Protein AF-W2PC34-F1 (afdb_monomer)

Structure (mmCIF, N/CA/C/O backbone):
data_AF-W2PC34-F1
#
_entry.id   AF-W2PC34-F1
#
loop_
_atom_site.group_PDB
_atom_site.id
_atom_site.type_symbol
_atom_site.label_atom_id
_atom_site.label_alt_id
_atom_site.label_comp_id
_atom_site.label_asym_id
_atom_site.label_entity_id
_atom_site.label_seq_id
_atom_site.pdbx_PDB_ins_code
_atom_site.Cartn_x
_atom_site.Cartn_y
_atom_site.Cartn_z
_atom_site.occupancy
_atom_site.B_iso_or_equiv
_atom_site.auth_seq_id
_atom_site.auth_comp_id
_atom_site.auth_asym_id
_atom_site.auth_atom_id
_atom_site.pdbx_PDB_model_num
ATOM 1 N N . MET A 1 1 ? 5.339 -20.102 13.058 1.00 28.36 1 MET A N 1
ATOM 2 C CA . MET A 1 1 ? 6.808 -19.978 13.165 1.00 28.36 1 MET A CA 1
ATOM 3 C C . MET A 1 1 ? 7.230 -18.894 12.179 1.00 28.36 1 MET A C 1
ATOM 5 O O . MET A 1 1 ? 7.147 -19.127 10.984 1.00 28.36 1 MET A O 1
ATOM 9 N N . LYS A 1 2 ? 7.513 -17.673 12.649 1.00 27.16 2 LYS A N 1
ATOM 10 C CA . LYS A 1 2 ? 7.980 -16.554 11.814 1.00 27.16 2 LYS A CA 1
ATOM 11 C C . LYS A 1 2 ? 9.408 -16.254 12.245 1.00 27.16 2 LYS A C 1
ATOM 13 O O . LYS A 1 2 ? 9.616 -15.838 13.379 1.00 27.16 2 LYS A O 1
ATOM 18 N N . PHE A 1 3 ? 10.362 -16.515 11.365 1.00 29.58 3 PHE A N 1
ATOM 19 C CA . PHE A 1 3 ? 11.718 -16.012 11.523 1.00 29.58 3 PHE A CA 1
ATOM 20 C C . PHE A 1 3 ? 11.742 -14.579 10.977 1.00 29.58 3 PHE A C 1
ATOM 22 O O . PHE A 1 3 ? 11.231 -14.364 9.875 1.00 29.58 3 PHE A O 1
ATOM 29 N N . PRO A 1 4 ? 12.300 -13.586 11.689 1.00 35.62 4 PRO A N 1
ATOM 30 C CA . PRO A 1 4 ? 12.820 -12.422 10.990 1.00 35.62 4 PRO A CA 1
ATOM 31 C C . PRO A 1 4 ? 13.978 -12.919 10.109 1.00 35.62 4 PRO A C 1
ATOM 33 O O . PRO A 1 4 ? 14.693 -13.835 10.529 1.00 35.62 4 PRO A O 1
ATOM 36 N N . PRO A 1 5 ? 14.207 -12.366 8.909 1.00 35.50 5 PRO A N 1
ATOM 37 C CA . PRO A 1 5 ? 15.465 -12.603 8.231 1.00 35.50 5 PRO A CA 1
ATOM 38 C C . PRO A 1 5 ? 16.545 -11.877 9.037 1.00 35.50 5 PRO A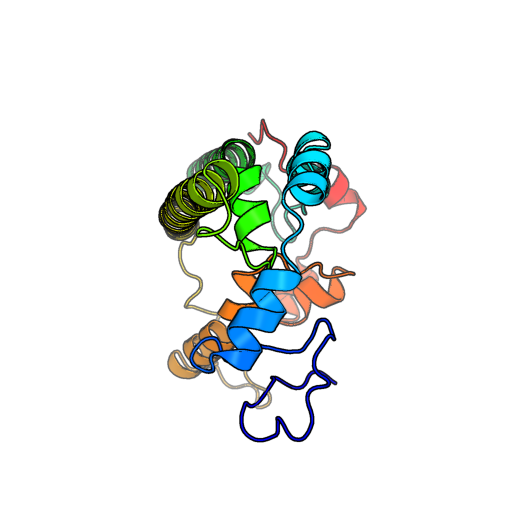 C 1
ATOM 40 O O . PRO A 1 5 ? 16.861 -10.714 8.802 1.00 35.50 5 PRO A O 1
ATOM 43 N N . GLU A 1 6 ? 17.090 -12.560 10.044 1.00 34.88 6 GLU A N 1
ATOM 44 C CA . GLU A 1 6 ? 18.412 -12.245 10.548 1.00 34.88 6 GLU A CA 1
ATOM 45 C C . GLU A 1 6 ? 19.365 -12.392 9.364 1.00 34.88 6 GLU A C 1
ATOM 47 O O . GLU A 1 6 ? 19.599 -13.486 8.848 1.00 34.88 6 GLU A O 1
ATOM 52 N N . THR A 1 7 ? 19.956 -11.277 8.946 1.00 46.59 7 THR A N 1
ATOM 53 C CA . THR A 1 7 ? 21.030 -11.219 7.944 1.00 46.59 7 THR A CA 1
ATOM 54 C C . THR A 1 7 ? 22.257 -12.062 8.320 1.00 46.59 7 THR A C 1
ATOM 56 O O . THR A 1 7 ? 23.182 -12.179 7.525 1.00 46.59 7 THR A O 1
ATOM 59 N N . ALA A 1 8 ? 22.278 -12.652 9.519 1.00 37.53 8 ALA A N 1
ATOM 60 C CA . ALA A 1 8 ? 23.332 -13.524 10.016 1.00 37.53 8 ALA A CA 1
ATOM 61 C C . ALA A 1 8 ? 23.255 -14.970 9.480 1.00 37.53 8 ALA A C 1
ATOM 63 O O . ALA A 1 8 ? 24.280 -15.642 9.461 1.00 37.53 8 ALA A O 1
ATOM 64 N N . ASN A 1 9 ? 22.091 -15.430 8.993 1.00 38.22 9 ASN A N 1
ATOM 65 C CA . ASN A 1 9 ? 21.890 -16.802 8.492 1.00 38.22 9 ASN A CA 1
ATOM 66 C C . ASN A 1 9 ? 21.512 -16.865 7.000 1.00 38.22 9 ASN A C 1
ATOM 68 O O . ASN A 1 9 ? 20.896 -17.833 6.560 1.00 38.22 9 ASN A O 1
ATOM 72 N N . ALA A 1 10 ? 21.889 -15.864 6.196 1.00 43.88 10 ALA A N 1
ATOM 73 C CA . ALA A 1 10 ? 21.741 -15.901 4.735 1.00 43.88 10 ALA A CA 1
ATOM 74 C C . ALA A 1 10 ? 22.763 -16.861 4.089 1.00 43.88 10 ALA A C 1
ATOM 76 O O . ALA A 1 10 ? 23.539 -16.486 3.210 1.00 43.88 10 ALA A O 1
ATOM 77 N N . VAL A 1 11 ? 22.806 -18.104 4.562 1.00 42.62 11 VAL A N 1
ATOM 78 C CA . VAL A 1 11 ? 23.573 -19.179 3.948 1.00 42.62 11 VAL A CA 1
ATOM 79 C C . VAL A 1 11 ? 22.665 -19.758 2.867 1.00 42.62 11 VAL A C 1
ATOM 81 O O . VAL A 1 11 ? 21.699 -20.447 3.165 1.00 42.62 11 VAL A O 1
ATOM 84 N N . GLU A 1 12 ? 22.959 -19.387 1.618 1.00 48.22 12 GLU A N 1
ATOM 85 C CA . GLU A 1 12 ? 22.340 -19.901 0.383 1.00 48.22 12 GLU A CA 1
ATOM 86 C C . GLU A 1 12 ? 20.945 -19.355 0.027 1.00 48.22 12 GLU A C 1
ATOM 88 O O . GLU A 1 12 ? 20.000 -20.098 -0.233 1.00 48.22 12 GLU A O 1
ATOM 93 N N . GLN A 1 13 ? 20.814 -18.030 -0.112 1.00 49.75 13 GLN A N 1
ATOM 94 C CA . GLN A 1 13 ? 19.698 -17.501 -0.903 1.00 49.75 13 GLN A CA 1
ATOM 95 C C . GLN A 1 13 ? 19.890 -17.885 -2.378 1.00 49.75 13 GLN A C 1
ATOM 97 O O . GLN A 1 13 ? 20.854 -17.466 -3.021 1.00 49.75 13 GLN A O 1
ATOM 102 N N . THR A 1 14 ? 18.971 -18.679 -2.932 1.00 51.78 14 THR A N 1
ATOM 103 C CA . THR A 1 14 ? 19.008 -19.041 -4.350 1.00 51.78 14 THR A CA 1
ATOM 104 C C . THR A 1 14 ? 18.739 -17.802 -5.197 1.00 51.78 14 THR A C 1
ATOM 106 O O . THR A 1 14 ? 17.667 -17.192 -5.139 1.00 51.78 14 THR A O 1
ATOM 109 N N . THR A 1 15 ? 19.723 -17.423 -6.005 1.00 53.06 15 THR A N 1
ATOM 110 C CA . THR A 1 15 ? 19.636 -16.295 -6.926 1.00 53.06 15 THR A CA 1
ATOM 111 C C . THR A 1 15 ? 18.441 -16.466 -7.869 1.00 53.06 15 THR A C 1
ATOM 113 O O . THR A 1 15 ? 18.490 -17.272 -8.791 1.00 53.06 15 THR A O 1
ATOM 116 N N . GLY A 1 16 ? 17.355 -15.713 -7.654 1.00 52.69 16 GLY A N 1
ATOM 117 C CA . GLY A 1 16 ? 16.142 -15.844 -8.483 1.00 52.69 16 GLY A CA 1
ATOM 118 C C . GLY A 1 16 ? 14.823 -15.987 -7.733 1.00 52.69 16 GLY A C 1
ATOM 119 O O . GLY A 1 16 ? 13.788 -15.764 -8.350 1.00 52.69 16 GLY A O 1
ATOM 120 N N . PHE A 1 17 ? 14.840 -16.304 -6.437 1.00 54.81 17 PHE A N 1
ATOM 121 C CA . PHE A 1 17 ? 13.611 -16.481 -5.654 1.00 54.81 17 PHE A CA 1
ATOM 122 C C . PHE A 1 17 ? 13.048 -15.166 -5.083 1.00 54.81 17 PHE A C 1
ATOM 124 O O . PHE A 1 17 ? 13.807 -14.206 -4.931 1.00 54.81 17 PHE A O 1
ATOM 131 N N . PRO A 1 18 ? 11.741 -15.113 -4.747 1.00 50.62 18 PRO A N 1
ATOM 132 C CA . PRO A 1 18 ? 11.091 -13.923 -4.183 1.00 50.62 18 PRO A CA 1
ATOM 133 C C . PRO A 1 18 ? 11.743 -13.401 -2.896 1.00 50.62 18 PRO A C 1
ATOM 135 O O . PRO A 1 18 ? 11.778 -12.194 -2.682 1.00 50.62 18 PRO A O 1
ATOM 138 N N . ASP A 1 19 ? 12.323 -14.294 -2.089 1.00 53.97 19 ASP A N 1
ATOM 139 C CA . ASP A 1 19 ? 12.940 -13.945 -0.802 1.00 53.97 19 ASP A CA 1
ATOM 140 C C . ASP A 1 19 ? 14.417 -13.519 -0.921 1.00 53.97 19 ASP A C 1
ATOM 142 O O . ASP A 1 19 ? 15.059 -13.170 0.074 1.00 53.97 19 ASP A O 1
ATOM 146 N N . TYR A 1 20 ? 14.990 -13.537 -2.130 1.00 63.50 20 TYR A N 1
ATOM 147 C CA . TYR A 1 20 ? 16.364 -13.099 -2.371 1.00 63.50 20 TYR A CA 1
ATOM 148 C C . TYR A 1 20 ? 16.456 -11.571 -2.322 1.00 63.50 20 TYR A C 1
ATOM 150 O O . TYR A 1 20 ? 15.872 -10.879 -3.157 1.00 63.50 20 TYR A O 1
ATOM 158 N N . THR A 1 21 ? 17.241 -11.044 -1.378 1.00 67.75 21 THR A N 1
ATOM 159 C CA . THR A 1 21 ? 17.552 -9.610 -1.321 1.00 67.75 21 THR A CA 1
ATOM 160 C C . THR A 1 21 ? 18.880 -9.373 -2.043 1.00 67.75 21 THR A C 1
ATOM 162 O O . THR A 1 21 ? 19.931 -9.665 -1.474 1.00 67.75 21 THR A O 1
ATOM 165 N N . PRO A 1 22 ? 18.881 -8.859 -3.286 1.00 68.19 22 PRO A N 1
ATOM 166 C CA . PRO A 1 22 ? 20.117 -8.670 -4.033 1.00 68.19 22 PRO A CA 1
ATOM 167 C C . PRO A 1 22 ? 20.995 -7.595 -3.390 1.00 68.19 22 PRO A C 1
ATOM 169 O O . PRO A 1 22 ? 20.530 -6.493 -3.077 1.00 68.19 22 PRO A O 1
ATOM 172 N N . ASN A 1 23 ? 22.292 -7.869 -3.264 1.00 77.62 23 ASN A N 1
ATOM 173 C CA . ASN A 1 23 ? 23.265 -6.864 -2.871 1.00 77.62 23 ASN A CA 1
ATOM 174 C C . ASN A 1 23 ? 23.603 -5.979 -4.076 1.00 77.62 23 ASN A C 1
ATOM 176 O O . ASN A 1 23 ? 24.497 -6.278 -4.864 1.00 77.62 23 A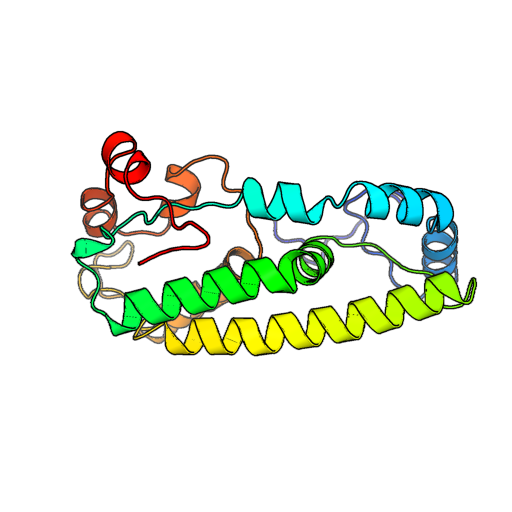SN A O 1
ATOM 180 N N . LEU A 1 24 ? 22.914 -4.845 -4.190 1.00 78.06 24 LEU A N 1
ATOM 181 C CA . LEU A 1 24 ? 23.099 -3.897 -5.295 1.00 78.06 24 LEU A CA 1
ATOM 182 C C . LEU A 1 24 ? 24.486 -3.226 -5.331 1.00 78.06 24 LEU A C 1
ATOM 184 O O . LEU A 1 24 ? 24.794 -2.552 -6.313 1.00 78.06 24 LEU A O 1
ATOM 188 N N . ALA A 1 25 ? 25.324 -3.395 -4.300 1.00 80.62 25 ALA A N 1
ATOM 189 C CA . ALA A 1 25 ? 26.722 -2.961 -4.334 1.00 80.62 25 ALA A CA 1
ATOM 190 C C . ALA A 1 25 ? 27.620 -3.918 -5.141 1.00 80.62 25 ALA A C 1
ATOM 192 O O . ALA A 1 25 ? 28.707 -3.524 -5.560 1.00 80.62 25 ALA A O 1
ATOM 193 N N . ARG A 1 26 ? 27.180 -5.163 -5.374 1.00 84.69 26 ARG A N 1
ATOM 194 C CA . ARG A 1 26 ? 27.859 -6.124 -6.250 1.00 84.69 26 ARG A CA 1
ATOM 195 C C . ARG A 1 26 ? 27.340 -5.977 -7.672 1.00 84.69 26 ARG A C 1
ATOM 197 O O . ARG A 1 26 ? 26.135 -6.054 -7.914 1.00 84.69 26 ARG A O 1
ATOM 204 N N . VAL A 1 27 ? 28.256 -5.771 -8.614 1.00 84.88 27 VAL A N 1
ATOM 205 C CA . VAL A 1 27 ? 27.924 -5.469 -10.013 1.00 84.88 27 VAL A CA 1
ATOM 206 C C . VAL A 1 27 ? 27.153 -6.621 -10.653 1.00 84.88 27 VAL A C 1
ATOM 208 O O . VAL A 1 27 ? 26.146 -6.387 -11.315 1.00 84.88 27 VAL A O 1
ATOM 211 N N . GLU A 1 28 ? 27.557 -7.861 -10.390 1.00 83.88 28 GLU A N 1
ATOM 212 C CA . GLU A 1 28 ? 26.948 -9.061 -10.962 1.00 83.88 28 GLU A CA 1
ATOM 213 C C . GLU A 1 28 ? 25.497 -9.237 -10.495 1.00 83.88 28 GLU A C 1
ATOM 215 O O . GLU A 1 28 ? 24.612 -9.532 -11.300 1.00 83.88 28 GLU A O 1
ATOM 220 N N . GLU A 1 29 ? 25.236 -9.014 -9.203 1.00 81.88 29 GLU A N 1
ATOM 221 C CA . GLU A 1 29 ? 23.890 -9.089 -8.627 1.00 81.88 29 GLU A CA 1
ATOM 222 C C . GLU A 1 29 ? 23.016 -7.935 -9.142 1.00 81.88 29 GLU A C 1
ATOM 224 O O . GLU A 1 29 ? 21.878 -8.153 -9.564 1.00 81.88 29 GLU A O 1
ATOM 229 N N . ALA A 1 30 ? 23.559 -6.714 -9.205 1.00 81.88 30 ALA A N 1
ATOM 230 C CA . ALA A 1 30 ? 22.865 -5.563 -9.777 1.00 81.88 30 ALA A CA 1
ATOM 231 C C . ALA A 1 30 ? 22.492 -5.786 -11.254 1.00 81.88 30 ALA A C 1
ATOM 233 O O . ALA A 1 30 ? 21.370 -5.481 -11.663 1.00 81.88 30 ALA A O 1
ATOM 234 N N . ASP A 1 31 ? 23.391 -6.358 -12.054 1.00 85.62 31 ASP A N 1
ATOM 235 C CA . ASP A 1 31 ? 23.146 -6.653 -13.466 1.00 85.62 31 ASP A CA 1
ATOM 236 C C . ASP A 1 31 ? 22.095 -7.741 -13.663 1.00 85.62 31 ASP A C 1
ATOM 238 O O . ASP A 1 31 ? 21.249 -7.636 -14.554 1.00 85.62 31 ASP A O 1
ATOM 242 N N . GLN A 1 32 ? 22.088 -8.772 -12.820 1.00 83.06 32 GLN A N 1
ATOM 243 C CA . GLN A 1 32 ? 21.038 -9.785 -12.857 1.00 83.06 32 GLN A CA 1
ATOM 244 C C . GLN A 1 32 ? 19.665 -9.200 -12.533 1.00 83.06 32 GLN A C 1
ATOM 246 O O . GLN A 1 32 ? 18.691 -9.532 -13.205 1.00 83.06 32 GLN A O 1
ATOM 251 N N . VAL A 1 33 ? 19.572 -8.312 -11.544 1.00 82.06 33 VAL A N 1
ATOM 252 C CA . VAL A 1 33 ? 18.310 -7.648 -11.194 1.00 82.06 33 VAL A CA 1
ATOM 253 C C . VAL A 1 33 ? 17.863 -6.710 -12.317 1.00 82.06 33 VAL A C 1
ATOM 255 O O . VAL A 1 33 ? 16.690 -6.717 -12.686 1.00 82.06 33 VAL A O 1
ATOM 258 N N . ARG A 1 34 ? 18.790 -5.965 -12.935 1.00 87.75 34 ARG A N 1
ATOM 259 C CA . ARG A 1 34 ? 18.501 -5.119 -14.107 1.00 87.75 34 ARG A CA 1
ATOM 260 C C . ARG A 1 34 ? 17.915 -5.913 -15.272 1.00 87.75 34 ARG A C 1
ATOM 262 O O . ARG A 1 34 ? 17.004 -5.412 -15.921 1.00 87.75 34 ARG A O 1
ATOM 269 N N . LYS A 1 35 ? 18.396 -7.138 -15.516 1.00 87.06 35 LYS A N 1
ATOM 270 C CA . LYS A 1 35 ? 17.880 -8.030 -16.574 1.00 87.06 35 LYS A CA 1
ATOM 271 C C . LYS A 1 35 ? 16.451 -8.521 -16.323 1.00 87.06 35 LYS A C 1
ATOM 273 O O . LYS A 1 35 ? 15.785 -8.906 -17.274 1.00 87.06 35 LYS A O 1
ATOM 278 N N . ARG A 1 36 ? 15.977 -8.511 -15.072 1.00 86.31 36 ARG A N 1
ATOM 279 C CA . ARG A 1 36 ? 14.596 -8.895 -14.717 1.00 86.31 36 ARG A CA 1
ATOM 280 C C . ARG A 1 36 ? 13.587 -7.773 -14.956 1.00 86.31 36 ARG A C 1
ATOM 282 O O . ARG A 1 36 ? 12.388 -8.018 -14.882 1.00 86.31 36 ARG A O 1
ATOM 289 N N . TRP A 1 37 ? 14.048 -6.545 -15.195 1.00 90.75 37 TRP A N 1
ATOM 290 C CA . TRP A 1 37 ? 13.160 -5.419 -15.453 1.00 90.75 37 TRP A CA 1
ATOM 291 C C . TRP A 1 37 ? 12.584 -5.500 -16.869 1.00 90.75 37 TRP A C 1
ATOM 293 O O . TRP A 1 37 ? 13.280 -5.241 -17.851 1.00 90.75 37 TRP A O 1
ATOM 303 N N . LEU A 1 38 ? 11.297 -5.832 -16.956 1.00 90.94 38 LEU A N 1
ATOM 304 C CA . LEU A 1 38 ? 10.536 -5.911 -18.200 1.00 90.94 38 LEU A CA 1
ATOM 305 C C . LEU A 1 38 ? 9.605 -4.697 -18.288 1.00 90.94 38 LEU A C 1
ATOM 307 O O . LEU A 1 38 ? 8.481 -4.717 -17.790 1.00 90.94 38 LEU A O 1
ATOM 311 N N . GLN A 1 39 ? 10.101 -3.608 -18.886 1.00 91.94 39 GLN A N 1
ATOM 312 C CA . GLN A 1 39 ? 9.383 -2.326 -18.928 1.00 91.94 39 GLN A CA 1
ATOM 313 C C . GLN A 1 39 ? 8.006 -2.450 -19.599 1.00 91.94 39 GLN A C 1
ATOM 315 O O . GLN A 1 39 ? 7.040 -1.891 -19.082 1.00 91.94 39 GLN A O 1
ATOM 320 N N . ALA A 1 40 ? 7.908 -3.186 -20.710 1.00 92.25 40 ALA A N 1
ATOM 321 C CA . ALA A 1 40 ? 6.663 -3.337 -21.462 1.00 92.25 40 ALA A CA 1
ATOM 322 C C . ALA A 1 40 ? 5.598 -4.097 -20.656 1.00 92.25 40 ALA A C 1
ATOM 324 O O . ALA A 1 40 ? 4.472 -3.620 -20.530 1.00 92.25 40 ALA A O 1
ATOM 325 N N . ASP A 1 41 ? 5.979 -5.218 -20.043 1.00 92.56 41 ASP A N 1
ATOM 326 C CA . ASP A 1 41 ? 5.086 -6.033 -19.214 1.00 92.56 41 ASP A CA 1
ATOM 327 C C . ASP A 1 41 ? 4.608 -5.250 -17.986 1.00 92.56 41 ASP A C 1
ATOM 329 O O . ASP A 1 41 ? 3.428 -5.277 -17.634 1.00 92.56 41 ASP A O 1
ATOM 333 N N . PHE A 1 42 ? 5.506 -4.482 -17.360 1.00 91.50 42 PHE A N 1
ATOM 334 C CA . PHE A 1 42 ? 5.134 -3.621 -16.243 1.00 91.50 42 PHE A CA 1
ATOM 335 C C . PHE A 1 42 ? 4.196 -2.493 -16.685 1.00 91.50 42 PHE A C 1
ATOM 337 O O . PHE A 1 42 ? 3.232 -2.183 -15.989 1.00 91.50 42 PHE A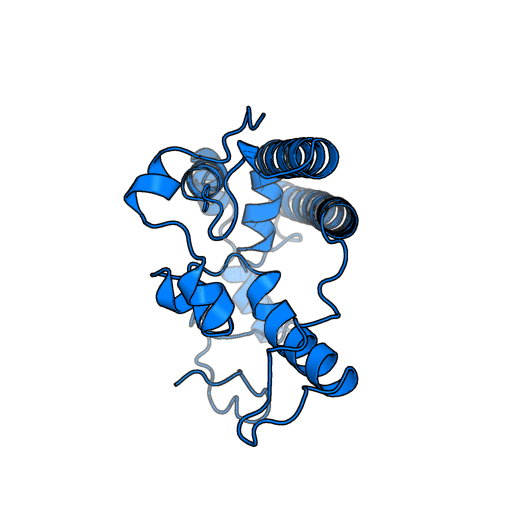 O 1
ATOM 344 N N . ALA A 1 43 ? 4.441 -1.881 -17.846 1.00 91.25 43 ALA A N 1
ATOM 345 C CA . ALA A 1 43 ? 3.558 -0.858 -18.394 1.00 91.25 43 ALA A CA 1
ATOM 346 C C . ALA A 1 43 ? 2.160 -1.415 -18.698 1.00 91.25 43 ALA A C 1
ATOM 348 O O . ALA A 1 43 ? 1.177 -0.721 -18.445 1.00 91.25 43 ALA A O 1
ATOM 349 N N . GLU A 1 44 ? 2.063 -2.654 -19.187 1.00 93.94 44 GLU A N 1
ATOM 350 C CA . GLU A 1 44 ? 0.789 -3.348 -19.386 1.00 93.94 44 GLU A CA 1
ATOM 351 C C . GLU A 1 44 ? 0.069 -3.592 -18.054 1.00 93.94 44 GLU A C 1
ATOM 353 O O . GLU A 1 44 ? -1.103 -3.244 -17.927 1.00 93.94 44 GLU A O 1
ATOM 358 N N . LEU A 1 45 ? 0.780 -4.067 -17.024 1.00 92.88 45 LEU A N 1
ATOM 359 C CA . LEU A 1 45 ? 0.232 -4.218 -15.671 1.00 92.88 45 LEU A CA 1
ATOM 360 C C . LEU A 1 45 ? -0.333 -2.896 -15.131 1.00 92.88 45 LEU A C 1
ATOM 362 O O . LEU A 1 45 ? -1.413 -2.870 -14.551 1.00 92.88 45 LEU A O 1
ATOM 366 N N . LEU A 1 46 ? 0.359 -1.770 -15.333 1.00 92.38 46 LEU A N 1
ATOM 367 C CA . LEU A 1 46 ? -0.138 -0.477 -14.854 1.00 92.38 46 LEU A CA 1
ATOM 368 C C . LEU A 1 46 ? -1.451 -0.049 -15.530 1.00 92.38 46 LEU A C 1
ATOM 370 O O . LEU A 1 46 ? -2.173 0.760 -14.947 1.00 92.38 46 LEU A O 1
ATOM 374 N N . LYS A 1 47 ? -1.791 -0.569 -16.718 1.00 94.56 47 LYS A N 1
ATOM 375 C CA . LYS A 1 47 ? -3.078 -0.277 -17.374 1.00 94.56 47 LYS A CA 1
ATOM 376 C C . LYS A 1 47 ? -4.255 -0.925 -16.656 1.00 94.56 47 LYS A C 1
ATOM 378 O O . LYS A 1 47 ? -5.348 -0.373 -16.713 1.00 94.56 47 LYS A O 1
ATOM 383 N N . SER A 1 48 ? -4.040 -2.045 -15.963 1.00 94.00 48 SER A N 1
ATOM 384 C CA . SER A 1 48 ? -5.092 -2.696 -15.175 1.00 94.00 48 SER A CA 1
ATOM 385 C C . SER A 1 48 ? -5.381 -1.979 -13.855 1.00 94.00 48 SER A C 1
ATOM 387 O O . SER A 1 48 ? -6.243 -2.433 -13.114 1.00 94.00 48 SER A O 1
ATOM 389 N N . ALA A 1 49 ? -4.638 -0.910 -13.539 1.00 94.94 49 ALA A N 1
ATOM 390 C CA . ALA A 1 49 ? -4.782 -0.123 -12.320 1.00 94.94 49 ALA A CA 1
ATOM 391 C C . ALA A 1 49 ? -4.899 -0.986 -11.042 1.00 94.94 49 ALA A C 1
ATOM 393 O O . ALA A 1 49 ? -5.850 -0.835 -10.280 1.00 94.94 49 ALA A O 1
ATOM 394 N N . PRO A 1 50 ? -3.926 -1.874 -10.750 1.00 90.12 50 PRO A N 1
ATOM 395 C CA . PRO A 1 50 ? -4.022 -2.827 -9.633 1.00 90.12 50 PRO A CA 1
ATOM 396 C C . PRO A 1 50 ? -4.174 -2.159 -8.254 1.00 90.12 50 PRO A C 1
ATOM 398 O O . PRO A 1 50 ? -4.599 -2.785 -7.286 1.00 90.12 50 PRO A O 1
ATOM 401 N N . TRP A 1 51 ? -3.835 -0.874 -8.153 1.00 92.88 51 TRP A N 1
ATOM 402 C CA . TRP A 1 51 ? -4.062 -0.069 -6.958 1.00 92.88 51 TRP A CA 1
ATOM 403 C C . TRP A 1 51 ? -5.542 0.235 -6.688 1.00 92.88 51 TRP A C 1
ATOM 405 O O . TRP A 1 51 ? -5.868 0.526 -5.541 1.00 92.88 51 TRP A O 1
ATOM 415 N N . ASP A 1 52 ? -6.415 0.207 -7.700 1.00 91.00 52 ASP A N 1
ATOM 416 C CA . ASP A 1 52 ? -7.860 0.389 -7.528 1.00 91.00 52 ASP A CA 1
ATOM 417 C C . ASP A 1 52 ? -8.417 -0.823 -6.779 1.00 91.00 52 ASP A C 1
ATOM 419 O O . ASP A 1 52 ? -8.957 -0.659 -5.691 1.00 91.00 52 ASP A O 1
ATOM 423 N N . THR A 1 53 ? -8.134 -2.039 -7.261 1.00 86.56 53 THR A N 1
ATOM 424 C CA . THR A 1 53 ? -8.485 -3.293 -6.571 1.00 86.56 53 THR A CA 1
ATOM 425 C C . THR A 1 53 ? -7.884 -3.361 -5.169 1.00 86.56 53 THR A C 1
ATOM 427 O O . THR A 1 53 ? -8.598 -3.609 -4.207 1.00 86.56 53 THR A O 1
ATOM 430 N N . MET A 1 54 ? -6.591 -3.046 -5.008 1.00 86.06 54 MET A N 1
ATOM 431 C CA . MET A 1 54 ? -5.953 -2.996 -3.683 1.00 86.06 54 MET A CA 1
ATOM 432 C C . MET A 1 54 ? -6.664 -2.022 -2.731 1.00 86.06 54 MET A C 1
ATOM 434 O O . MET A 1 54 ? -6.793 -2.295 -1.538 1.00 86.06 54 MET A O 1
ATOM 438 N N . PHE A 1 55 ? -7.085 -0.859 -3.234 1.00 83.50 55 PHE A N 1
ATOM 439 C CA . PHE A 1 55 ? -7.806 0.114 -2.425 1.00 83.50 55 PHE A CA 1
ATOM 440 C C . PHE A 1 55 ? -9.228 -0.355 -2.125 1.00 83.50 55 PHE A C 1
ATOM 442 O O . PHE A 1 55 ? -9.712 -0.131 -1.018 1.00 83.50 55 PHE A O 1
ATOM 449 N N . GLU A 1 56 ? -9.899 -1.014 -3.062 1.00 82.62 56 GLU A N 1
ATOM 450 C CA . GLU A 1 56 ? -11.241 -1.545 -2.863 1.00 82.62 56 GLU A CA 1
ATOM 451 C C . GLU A 1 56 ? -11.257 -2.698 -1.849 1.00 82.62 56 GLU A C 1
ATOM 453 O O . GLU A 1 56 ? -12.074 -2.677 -0.927 1.00 82.62 56 GLU A O 1
ATOM 458 N N . ASP A 1 57 ? -10.306 -3.621 -1.937 1.00 77.62 57 ASP A N 1
ATOM 459 C CA . ASP A 1 57 ? -10.195 -4.795 -1.062 1.00 77.62 57 ASP A CA 1
ATOM 460 C C . ASP A 1 57 ? -9.606 -4.471 0.322 1.00 77.62 57 ASP A C 1
ATOM 462 O O . ASP A 1 57 ? -9.436 -5.351 1.170 1.00 77.62 57 ASP A O 1
ATOM 466 N N . ARG A 1 58 ? -9.284 -3.197 0.583 1.00 78.75 58 ARG A N 1
ATOM 467 C CA . ARG A 1 58 ? -8.782 -2.751 1.887 1.00 78.75 58 ARG A CA 1
ATOM 468 C C . ARG A 1 58 ? -9.774 -3.083 3.003 1.00 78.75 58 ARG A C 1
ATOM 470 O O . ARG A 1 58 ? -10.987 -3.113 2.803 1.00 78.75 58 ARG A O 1
ATOM 477 N N . VAL A 1 59 ? -9.272 -3.187 4.232 1.00 70.19 59 VAL A N 1
ATOM 478 C CA . VAL A 1 59 ? -10.138 -3.238 5.416 1.00 70.19 59 VAL A CA 1
ATOM 479 C C . VAL A 1 59 ? -10.875 -1.908 5.558 1.00 70.19 59 VAL A C 1
ATOM 481 O O . VAL A 1 59 ? -10.254 -0.857 5.716 1.00 70.19 59 VAL A O 1
ATOM 484 N N . ARG A 1 60 ? -12.207 -1.963 5.513 1.00 71.12 60 ARG A N 1
ATOM 485 C CA . ARG A 1 60 ? -13.085 -0.792 5.653 1.00 71.12 60 ARG A CA 1
ATOM 486 C C . ARG A 1 60 ? -13.811 -0.758 6.993 1.00 71.12 60 ARG A C 1
ATOM 488 O O . ARG A 1 60 ? -14.661 0.089 7.179 1.00 71.12 60 ARG A O 1
ATOM 495 N N . GLN A 1 61 ? -13.536 -1.666 7.920 1.00 65.31 61 GLN A N 1
ATOM 496 C CA . GLN A 1 61 ? -14.317 -1.781 9.152 1.00 65.31 61 GLN A CA 1
ATOM 497 C C . GLN A 1 61 ? -13.545 -1.258 10.359 1.00 65.31 61 GLN A C 1
ATOM 499 O O . GLN A 1 61 ? -12.347 -1.506 10.507 1.00 65.31 61 GLN A O 1
ATOM 504 N N . LEU A 1 62 ? -14.256 -0.571 11.252 1.00 66.06 62 LEU A N 1
ATOM 505 C CA . LEU A 1 62 ? -13.771 -0.295 12.599 1.00 66.06 62 LEU A CA 1
ATOM 506 C C . LEU A 1 62 ? -14.015 -1.528 13.474 1.00 66.06 62 LEU A C 1
ATOM 508 O O . LEU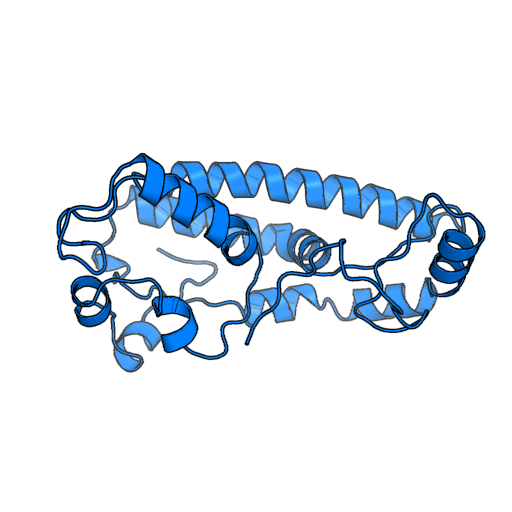 A 1 62 ? -15.114 -2.074 13.491 1.00 66.06 62 LEU A O 1
ATOM 512 N N . LEU A 1 63 ? -12.994 -1.963 14.211 1.00 63.72 63 LEU A N 1
ATOM 513 C CA . LEU A 1 63 ? -13.089 -3.173 15.036 1.00 63.72 63 LEU A CA 1
ATOM 514 C C . LEU A 1 63 ? -13.659 -2.910 16.439 1.00 63.72 63 LEU A C 1
ATOM 516 O O . LEU A 1 63 ? -14.283 -3.793 17.016 1.00 63.72 63 LEU A O 1
ATOM 520 N N . LEU A 1 64 ? -13.429 -1.716 16.997 1.00 63.22 64 LEU A N 1
ATOM 521 C CA . LEU A 1 64 ? -13.674 -1.409 18.419 1.00 63.22 64 LEU A CA 1
ATOM 522 C C . LEU A 1 64 ? -14.734 -0.329 18.669 1.00 63.22 64 LEU A C 1
ATOM 524 O O . LEU A 1 64 ? -15.184 -0.162 19.800 1.00 63.22 64 LEU A O 1
ATOM 528 N N . HIS A 1 65 ? -15.077 0.456 17.651 1.00 67.31 65 HIS A N 1
ATOM 529 C CA . HIS A 1 65 ? -15.911 1.644 17.809 1.00 67.31 65 HIS A CA 1
ATOM 530 C C . HIS A 1 65 ? -16.919 1.726 16.676 1.00 67.31 65 HIS A C 1
ATOM 532 O O . HIS A 1 65 ? -16.545 1.557 15.514 1.00 67.31 65 HIS A O 1
ATOM 538 N N . ARG A 1 66 ? -18.177 2.040 16.998 1.00 69.06 66 ARG A N 1
ATOM 539 C CA . ARG A 1 66 ? -19.146 2.441 15.977 1.00 69.06 66 ARG A CA 1
ATOM 540 C C . ARG A 1 66 ? -18.810 3.861 15.525 1.00 69.06 66 ARG A C 1
ATOM 542 O O . ARG A 1 66 ? -18.404 4.666 16.365 1.00 69.06 66 ARG A O 1
ATOM 549 N N . PRO A 1 67 ? -19.045 4.227 14.254 1.00 68.75 67 PRO A N 1
ATOM 550 C CA . PRO A 1 67 ? -18.858 5.605 13.803 1.00 68.75 67 PRO A CA 1
ATOM 551 C C . PRO A 1 67 ? -19.619 6.620 14.666 1.00 68.75 67 PRO A C 1
ATOM 553 O O . PRO A 1 67 ? -19.065 7.656 15.015 1.00 68.75 67 PRO A O 1
ATOM 556 N N . ALA A 1 68 ? -20.843 6.284 15.092 1.00 77.06 68 ALA A N 1
ATOM 557 C CA . ALA A 1 68 ? -21.679 7.136 15.942 1.00 77.06 68 ALA A CA 1
ATOM 558 C C . ALA A 1 68 ? -21.090 7.412 17.341 1.00 77.06 68 ALA A C 1
ATOM 560 O O . ALA A 1 68 ? -21.443 8.414 17.958 1.00 77.06 68 ALA A O 1
ATOM 561 N N . ASP A 1 69 ? -20.192 6.550 17.827 1.00 76.38 69 ASP A N 1
ATOM 562 C CA . ASP A 1 69 ? -19.540 6.699 19.133 1.00 76.38 69 ASP A CA 1
ATOM 563 C C . ASP A 1 69 ? -18.253 7.541 19.044 1.00 76.38 69 ASP A C 1
ATOM 565 O O . ASP A 1 69 ? -17.656 7.904 20.062 1.00 76.38 69 ASP A O 1
ATOM 569 N N . LEU A 1 70 ? -17.792 7.841 17.827 1.00 74.56 70 LEU A N 1
ATOM 570 C CA . LEU A 1 70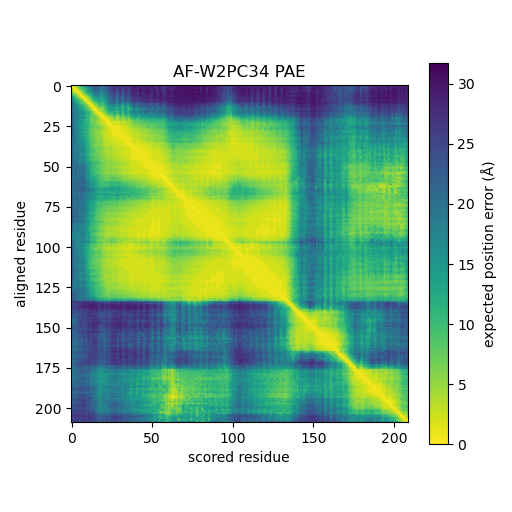 ? -16.631 8.687 17.593 1.00 74.56 70 LEU A CA 1
ATOM 571 C C . LEU A 1 70 ? -17.020 10.160 17.715 1.00 74.56 70 LEU A C 1
ATOM 573 O O . LEU A 1 70 ? -18.097 10.585 17.309 1.00 74.56 70 LEU A O 1
ATOM 577 N N . ASN A 1 71 ? -16.110 10.974 18.247 1.00 80.12 71 ASN A N 1
ATOM 578 C CA . ASN A 1 71 ? -16.301 12.419 18.209 1.00 80.12 71 ASN A CA 1
ATOM 579 C C . ASN A 1 71 ? -16.036 12.971 16.795 1.00 80.12 71 ASN A C 1
ATOM 581 O O . ASN A 1 71 ? -15.293 12.376 16.010 1.00 80.12 71 ASN A O 1
ATOM 585 N N . ALA A 1 72 ? -16.575 14.160 16.519 1.00 84.75 72 ALA A N 1
ATOM 586 C CA . ALA A 1 72 ? -16.490 14.807 15.209 1.00 84.75 72 ALA A CA 1
ATOM 587 C C . ALA A 1 72 ? -15.049 15.011 14.701 1.00 84.75 72 ALA A C 1
ATOM 589 O O . ALA A 1 72 ? -14.808 14.956 13.501 1.00 84.75 72 ALA A O 1
ATOM 590 N N . LYS A 1 73 ? -14.070 15.213 15.597 1.00 83.06 73 LYS A N 1
ATOM 591 C CA . LYS A 1 73 ? -12.660 15.362 15.203 1.00 83.06 73 LYS A CA 1
ATOM 592 C C . LYS A 1 73 ? -12.095 14.052 14.645 1.00 83.06 73 LYS A C 1
ATOM 594 O O . LYS A 1 73 ? -11.334 14.077 13.684 1.00 83.06 73 LYS A O 1
ATOM 599 N N . ILE A 1 74 ? -12.427 12.920 15.266 1.00 79.12 74 ILE A N 1
ATOM 600 C CA . ILE A 1 74 ? -11.959 11.604 14.814 1.00 79.12 74 ILE A CA 1
ATOM 601 C C . ILE A 1 74 ? -12.679 11.186 13.530 1.00 79.12 74 ILE A C 1
ATOM 603 O O . ILE A 1 74 ? -12.024 10.657 12.639 1.00 79.12 74 ILE A O 1
ATOM 607 N N . GLN A 1 75 ? -13.979 11.470 13.413 1.00 79.56 75 GLN A N 1
ATOM 608 C CA . GLN A 1 75 ? -14.738 11.278 12.171 1.00 79.56 75 GLN A CA 1
ATOM 609 C C . GLN A 1 75 ? -14.098 12.053 11.008 1.00 79.56 75 GLN A C 1
ATOM 611 O O . GLN A 1 75 ? -13.611 11.429 10.068 1.00 79.56 75 GLN A O 1
ATOM 616 N N . ASP A 1 76 ? -13.930 13.377 11.144 1.00 85.25 76 ASP A N 1
ATOM 617 C CA . ASP A 1 76 ? -13.276 14.224 10.130 1.00 85.25 76 ASP A CA 1
ATOM 618 C C . ASP A 1 76 ? -11.869 13.725 9.767 1.00 85.25 76 ASP A C 1
ATOM 620 O O . ASP A 1 76 ? -11.506 13.624 8.592 1.00 85.25 76 ASP A O 1
ATOM 624 N N . GLY A 1 77 ? -11.067 13.364 10.771 1.00 84.50 77 GLY A N 1
ATOM 625 C CA . GLY A 1 77 ? -9.727 12.841 10.539 1.00 84.50 77 GLY A CA 1
ATOM 626 C C . GLY A 1 77 ? -9.732 11.527 9.747 1.00 84.50 77 GLY A C 1
ATOM 627 O O . GLY A 1 77 ? -8.894 11.357 8.860 1.00 84.50 77 GLY A O 1
ATOM 628 N N . LEU A 1 78 ? -10.668 10.612 10.029 1.00 80.81 78 LEU A N 1
ATOM 629 C CA . LEU A 1 78 ? -10.798 9.339 9.314 1.00 80.81 78 LEU A CA 1
ATOM 630 C C . LEU A 1 78 ? -11.223 9.581 7.867 1.00 80.81 78 LEU A C 1
ATOM 632 O O . LEU A 1 78 ? -10.614 9.014 6.959 1.00 80.81 78 LEU A O 1
ATOM 636 N N . SER A 1 79 ? -12.178 10.479 7.631 1.00 84.62 79 SER A N 1
ATOM 637 C CA . SER A 1 79 ? -12.607 10.858 6.281 1.00 84.62 79 SER A CA 1
ATOM 638 C C . SER A 1 79 ? -11.457 11.482 5.488 1.00 84.62 79 SER A C 1
ATOM 640 O O . SER A 1 79 ? -11.194 11.092 4.348 1.00 84.62 79 SER A O 1
ATOM 642 N N . ARG A 1 80 ? -10.680 12.385 6.105 1.00 89.00 80 ARG A N 1
ATOM 643 C CA . ARG A 1 80 ? -9.467 12.970 5.503 1.00 89.00 80 ARG A CA 1
ATOM 644 C C . ARG A 1 80 ? -8.411 11.911 5.188 1.00 89.00 80 ARG A C 1
ATOM 646 O O . ARG A 1 80 ? -7.795 11.971 4.124 1.00 89.00 80 ARG A O 1
ATOM 653 N N . LEU A 1 81 ? -8.202 10.948 6.086 1.00 86.06 81 LEU A N 1
ATOM 654 C CA . LEU A 1 81 ? -7.261 9.847 5.888 1.00 86.06 81 LEU A CA 1
ATOM 655 C C . LEU A 1 81 ? -7.666 8.973 4.699 1.00 86.06 81 LEU A C 1
ATOM 657 O O . LEU A 1 81 ? -6.847 8.722 3.818 1.00 86.06 81 LEU A O 1
ATOM 661 N N . VAL A 1 82 ? -8.925 8.539 4.652 1.00 83.69 82 VAL A N 1
ATOM 662 C CA . VAL A 1 82 ? -9.444 7.646 3.606 1.00 83.69 82 VAL A CA 1
ATOM 663 C C . VAL A 1 82 ? -9.429 8.339 2.253 1.00 83.69 82 VAL A C 1
ATOM 665 O O . VAL A 1 82 ? -8.957 7.756 1.278 1.00 83.69 82 VAL A O 1
ATOM 668 N N . LYS A 1 83 ? -9.845 9.607 2.202 1.00 90.94 83 LYS A N 1
ATOM 669 C CA . LYS A 1 83 ? -9.745 10.431 0.998 1.00 90.94 83 LYS A CA 1
ATOM 670 C C . LYS A 1 83 ? -8.301 10.536 0.514 1.00 90.94 83 LYS A C 1
ATOM 672 O O . LYS A 1 83 ? -8.027 10.283 -0.657 1.00 90.94 83 LYS A O 1
ATOM 677 N N . PHE A 1 84 ? -7.365 10.828 1.418 1.00 91.44 84 PHE A N 1
ATOM 678 C CA . PHE A 1 84 ? -5.946 10.885 1.078 1.00 91.44 84 PHE A CA 1
ATOM 679 C C . PHE A 1 84 ? -5.432 9.544 0.536 1.00 91.44 84 PHE A C 1
ATOM 681 O O . PHE A 1 84 ? -4.695 9.517 -0.452 1.00 91.44 84 PHE A O 1
ATOM 688 N N . MET A 1 85 ? -5.830 8.427 1.154 1.00 88.06 85 MET A N 1
ATOM 689 C CA . MET A 1 85 ? -5.494 7.084 0.681 1.00 88.06 85 MET A CA 1
ATOM 690 C C . MET A 1 85 ? -6.063 6.809 -0.709 1.00 88.06 85 MET A C 1
ATOM 692 O O . MET A 1 85 ? -5.323 6.309 -1.550 1.00 88.06 85 MET A O 1
ATOM 696 N N . SER A 1 86 ? -7.318 7.182 -0.970 1.00 91.44 86 SER A N 1
ATOM 697 C CA . SER A 1 86 ? -7.951 7.047 -2.285 1.00 91.44 86 SER A CA 1
ATOM 698 C C . SER A 1 86 ? -7.178 7.832 -3.341 1.00 91.44 86 SER A C 1
ATOM 700 O O . SER A 1 86 ? -6.740 7.270 -4.343 1.00 91.44 86 SER A O 1
ATOM 702 N N . GLU A 1 87 ? -6.902 9.112 -3.096 1.00 95.19 87 GLU A N 1
ATOM 703 C CA . GLU A 1 87 ? -6.192 9.988 -4.038 1.00 95.19 87 GLU A CA 1
ATOM 704 C C . GLU A 1 87 ? -4.750 9.522 -4.314 1.00 95.19 87 GLU A C 1
ATOM 706 O O . GLU A 1 87 ? -4.230 9.725 -5.411 1.00 95.19 87 GLU A O 1
ATOM 711 N N . ASN A 1 88 ? -4.111 8.850 -3.349 1.00 95.44 88 ASN A N 1
ATOM 712 C CA . ASN A 1 88 ? -2.707 8.427 -3.423 1.00 95.44 88 ASN A CA 1
ATOM 713 C C . ASN A 1 88 ? -2.521 6.902 -3.528 1.00 95.44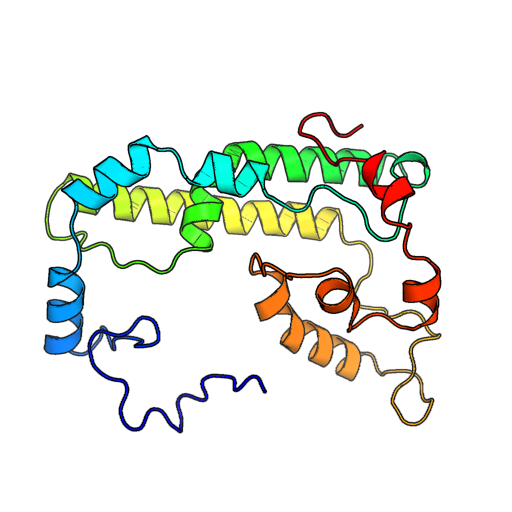 88 ASN A C 1
ATOM 715 O O . ASN A 1 88 ? -1.404 6.400 -3.382 1.00 95.44 88 ASN A O 1
ATOM 719 N N . ARG A 1 89 ? -3.583 6.138 -3.800 1.00 94.19 89 ARG A N 1
ATOM 720 C CA . ARG A 1 89 ? -3.583 4.661 -3.780 1.00 94.19 89 ARG A CA 1
ATOM 721 C C . ARG A 1 89 ? -2.523 4.019 -4.674 1.00 94.19 89 ARG A C 1
ATOM 723 O O . ARG A 1 89 ? -1.906 3.035 -4.279 1.00 94.19 89 ARG A O 1
ATOM 730 N N . LYS A 1 90 ? -2.210 4.622 -5.824 1.00 95.19 90 LYS A N 1
ATOM 731 C CA . LYS A 1 90 ? -1.108 4.171 -6.690 1.00 95.19 90 LYS A CA 1
ATOM 732 C C . LYS A 1 90 ? 0.257 4.251 -5.998 1.00 95.19 90 LYS A C 1
ATOM 734 O O . LYS A 1 90 ? 1.059 3.327 -6.111 1.00 95.19 90 LYS A O 1
ATOM 739 N N . ALA A 1 91 ? 0.517 5.327 -5.257 1.00 93.62 91 ALA A N 1
ATOM 740 C CA . ALA A 1 91 ? 1.741 5.466 -4.474 1.00 93.62 91 ALA A CA 1
ATOM 741 C C . ALA A 1 91 ? 1.786 4.433 -3.343 1.00 93.62 91 ALA A C 1
ATOM 743 O O . ALA A 1 91 ? 2.818 3.804 -3.133 1.00 93.62 91 ALA A O 1
ATOM 744 N N . PHE A 1 92 ? 0.663 4.189 -2.664 1.00 87.81 92 PHE A N 1
ATOM 745 C CA . PHE A 1 92 ? 0.579 3.135 -1.650 1.00 87.81 92 PHE A CA 1
ATOM 746 C C . PHE A 1 92 ? 0.836 1.741 -2.224 1.00 87.81 92 PHE A C 1
ATOM 748 O O . PHE A 1 92 ? 1.604 0.981 -1.635 1.00 87.81 92 PHE A O 1
ATOM 755 N N . TRP A 1 93 ? 0.303 1.443 -3.410 1.00 91.06 93 TRP A N 1
ATOM 756 C CA . TRP A 1 93 ? 0.599 0.203 -4.122 1.00 91.06 93 TRP A CA 1
ATOM 757 C C . TRP A 1 93 ? 2.102 0.072 -4.396 1.00 91.06 93 TRP A C 1
ATOM 759 O O . TRP A 1 93 ? 2.703 -0.946 -4.063 1.00 91.06 93 TRP A O 1
ATOM 769 N N . TYR A 1 94 ? 2.764 1.131 -4.872 1.00 89.38 94 TYR A N 1
ATOM 770 C CA . TYR A 1 94 ? 4.222 1.129 -5.048 1.00 89.38 94 TYR A CA 1
ATOM 771 C C . TYR A 1 94 ? 5.030 0.979 -3.753 1.00 89.38 94 TYR A C 1
ATOM 773 O O . TYR A 1 94 ? 6.167 0.507 -3.812 1.00 89.38 94 TYR A O 1
ATOM 781 N N . VAL A 1 95 ? 4.500 1.427 -2.611 1.00 84.44 95 VAL A N 1
ATOM 782 C CA . VAL A 1 95 ? 5.133 1.248 -1.296 1.00 84.44 95 VAL A CA 1
ATOM 783 C C . VAL A 1 95 ? 4.990 -0.193 -0.811 1.00 84.44 95 VAL A C 1
ATOM 785 O O . VAL A 1 95 ? 5.939 -0.719 -0.235 1.00 84.44 95 VAL A O 1
ATOM 788 N N . GLY A 1 96 ? 3.841 -0.825 -1.062 1.00 77.19 96 GLY A N 1
ATOM 789 C CA . GLY A 1 96 ? 3.582 -2.220 -0.699 1.00 77.19 96 GLY A CA 1
ATOM 790 C C . GLY A 1 96 ? 4.330 -3.240 -1.561 1.00 77.19 96 GLY A C 1
ATOM 791 O O . GLY A 1 96 ? 4.555 -4.359 -1.114 1.00 77.19 96 GLY A O 1
ATOM 792 N N . HIS A 1 97 ? 4.759 -2.861 -2.768 1.00 78.12 97 HIS A N 1
ATOM 793 C CA . HIS A 1 97 ? 5.397 -3.778 -3.713 1.00 78.12 97 HIS A CA 1
ATOM 794 C C . HIS A 1 97 ? 6.895 -3.510 -3.860 1.00 78.12 97 HIS A C 1
ATOM 796 O O . HIS A 1 97 ? 7.343 -2.404 -4.180 1.00 78.12 97 HIS A O 1
ATOM 802 N N . TRP A 1 98 ? 7.679 -4.568 -3.675 1.00 73.88 98 TRP A N 1
ATOM 803 C CA . TRP A 1 98 ? 9.128 -4.543 -3.815 1.00 73.88 98 TRP A CA 1
ATOM 804 C C . TRP A 1 98 ? 9.502 -4.981 -5.230 1.00 73.88 98 TRP A C 1
ATOM 806 O O . TRP A 1 98 ? 9.543 -6.166 -5.540 1.00 73.88 98 TRP A O 1
ATOM 816 N N . PHE A 1 99 ? 9.769 -4.013 -6.106 1.00 82.19 99 PHE A N 1
ATOM 817 C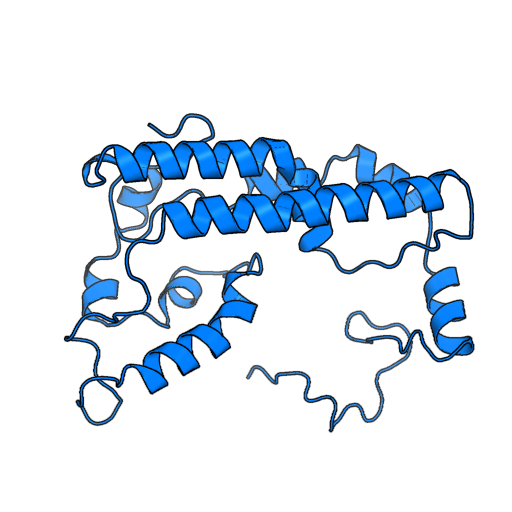 CA . PHE A 1 99 ? 10.280 -4.264 -7.454 1.00 82.19 99 PHE A CA 1
ATOM 818 C C . PHE A 1 99 ? 11.420 -3.305 -7.797 1.00 82.19 99 PHE A C 1
ATOM 820 O O . PHE A 1 99 ? 11.482 -2.169 -7.316 1.00 82.19 99 PHE A O 1
ATOM 827 N N . PHE A 1 100 ? 12.331 -3.773 -8.646 1.00 85.19 100 PHE A N 1
ATOM 828 C CA . PHE A 1 100 ? 13.456 -2.989 -9.139 1.00 85.19 100 PHE A CA 1
ATOM 829 C C . PHE A 1 100 ? 13.118 -2.352 -10.487 1.00 85.19 100 PHE A C 1
ATOM 831 O O . PHE A 1 100 ? 12.643 -3.038 -11.384 1.00 85.19 100 PHE A O 1
ATOM 838 N N . VAL A 1 101 ? 13.430 -1.064 -10.650 1.00 90.12 101 VAL A N 1
ATOM 839 C CA . VAL A 1 101 ? 13.309 -0.350 -11.930 1.00 90.12 101 VAL A CA 1
ATOM 840 C C . VAL A 1 101 ? 14.705 -0.059 -12.468 1.00 90.12 101 VAL A C 1
ATOM 842 O O . VAL A 1 101 ? 15.469 0.689 -11.847 1.00 90.12 101 VAL A O 1
ATOM 845 N N . ASN A 1 102 ? 15.032 -0.597 -13.646 1.00 92.69 102 ASN A N 1
ATOM 846 C CA . ASN A 1 102 ? 16.274 -0.258 -14.337 1.00 92.69 102 ASN A CA 1
ATOM 847 C C . ASN A 1 102 ? 16.166 1.138 -14.977 1.00 92.69 102 ASN A C 1
ATOM 849 O O . ASN A 1 102 ? 15.965 1.285 -16.177 1.00 92.69 102 ASN A O 1
ATOM 853 N N . HIS A 1 103 ? 16.293 2.186 -14.166 1.00 91.44 103 HIS A N 1
ATOM 854 C CA . HIS A 1 103 ? 16.124 3.583 -14.582 1.00 91.44 103 HIS A CA 1
ATOM 855 C C . HIS A 1 103 ? 17.190 4.092 -15.572 1.00 91.44 103 HIS A C 1
ATOM 857 O O . HIS A 1 103 ? 17.061 5.202 -16.082 1.00 91.44 103 HIS A O 1
ATOM 863 N N . GLY A 1 104 ? 18.241 3.311 -15.842 1.00 91.81 104 GLY A N 1
ATOM 864 C CA . GLY A 1 104 ? 19.212 3.586 -16.904 1.00 91.81 104 GLY A CA 1
ATOM 865 C C . GLY A 1 104 ? 18.860 2.956 -18.256 1.00 91.81 104 GLY A C 1
ATOM 866 O O . GLY A 1 104 ? 19.546 3.241 -19.230 1.00 91.81 104 GLY A O 1
ATOM 867 N N . LEU A 1 105 ? 17.828 2.103 -18.323 1.00 91.94 105 LEU A N 1
ATOM 868 C CA . LEU A 1 105 ? 17.470 1.360 -19.535 1.00 91.94 105 LEU A CA 1
ATOM 869 C C . LEU A 1 105 ? 16.926 2.272 -20.638 1.00 91.94 105 LEU A C 1
ATOM 871 O O . LEU A 1 105 ? 17.355 2.195 -21.784 1.00 91.94 105 LEU A O 1
ATOM 875 N N . ASP A 1 106 ? 15.962 3.118 -20.284 1.00 94.19 106 ASP A N 1
ATOM 876 C CA . ASP A 1 106 ? 15.231 3.958 -21.223 1.00 94.19 106 ASP A CA 1
ATOM 877 C C . ASP A 1 106 ? 14.566 5.146 -20.498 1.00 94.19 106 ASP A C 1
ATOM 879 O O . ASP A 1 106 ? 14.527 5.222 -19.263 1.00 94.19 106 ASP A O 1
ATOM 883 N N . VAL A 1 107 ? 14.036 6.092 -21.280 1.00 95.44 107 VAL A N 1
ATOM 884 C CA . VAL A 1 107 ? 13.396 7.315 -20.766 1.00 95.44 107 VAL A CA 1
ATOM 885 C C . VAL A 1 107 ? 12.156 7.004 -19.920 1.00 95.44 107 VAL A C 1
ATOM 887 O O . VAL A 1 107 ? 11.938 7.666 -18.905 1.00 95.44 107 VAL A O 1
ATOM 890 N N . SER A 1 108 ? 11.363 5.997 -20.299 1.00 93.75 108 SER A N 1
ATOM 891 C CA . SER A 1 108 ? 10.145 5.601 -19.582 1.00 93.75 108 SER A CA 1
ATOM 892 C C . SER A 1 108 ? 10.479 5.001 -18.217 1.00 93.75 108 SER A C 1
ATOM 894 O O . SER A 1 108 ? 9.936 5.440 -17.205 1.00 93.75 108 SER A O 1
ATOM 896 N N . SER A 1 109 ? 11.436 4.077 -18.163 1.00 94.81 109 SER A N 1
ATOM 897 C CA . SER A 1 109 ? 11.955 3.470 -16.938 1.00 94.81 109 SER A CA 1
ATOM 898 C C . SER A 1 109 ? 12.542 4.524 -15.996 1.00 94.81 109 SER A C 1
ATOM 900 O O . SER A 1 109 ? 12.308 4.486 -14.785 1.00 94.81 109 SER A O 1
ATOM 902 N N . ASN A 1 110 ? 13.266 5.511 -16.533 1.00 96.06 110 ASN A N 1
ATOM 903 C CA . ASN A 1 110 ? 13.793 6.610 -15.729 1.00 96.06 110 ASN A CA 1
ATOM 904 C C . ASN A 1 110 ? 12.678 7.492 -15.152 1.00 96.06 110 ASN A C 1
ATOM 906 O O . ASN A 1 110 ? 12.672 7.794 -13.955 1.00 96.06 110 ASN A O 1
ATOM 910 N N . GLN A 1 111 ? 11.712 7.874 -15.989 1.00 95.69 111 GLN A N 1
ATOM 911 C CA . GLN A 1 111 ? 10.572 8.683 -15.573 1.00 95.69 111 GLN A CA 1
ATOM 912 C C . GLN A 1 111 ? 9.749 7.966 -14.497 1.00 95.69 111 GLN A C 1
ATOM 914 O O . GLN A 1 111 ? 9.496 8.548 -13.444 1.00 95.69 111 GLN A O 1
ATOM 919 N N . LEU A 1 112 ? 9.442 6.682 -14.703 1.00 94.94 112 LEU A N 1
ATOM 920 C CA . LEU A 1 112 ? 8.742 5.841 -13.735 1.00 94.94 112 LEU A CA 1
ATOM 921 C C . LEU A 1 112 ? 9.464 5.808 -12.386 1.00 94.94 112 LEU A C 1
ATOM 923 O O . LEU A 1 112 ? 8.826 5.971 -11.349 1.00 94.94 112 LEU A O 1
ATOM 927 N N . HIS A 1 113 ? 10.786 5.622 -12.380 1.0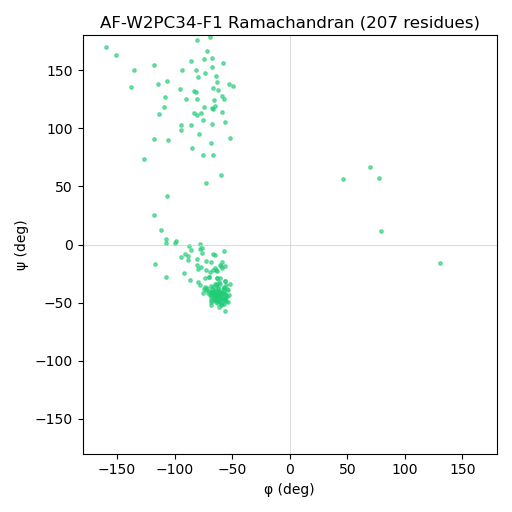0 94.38 113 HIS A N 1
ATOM 928 C CA . HIS A 1 113 ? 11.570 5.620 -11.146 1.00 94.38 113 HIS A CA 1
ATOM 929 C C . HIS A 1 113 ? 11.461 6.954 -10.389 1.00 94.38 113 HIS A C 1
ATOM 931 O O . HIS A 1 113 ? 11.256 6.956 -9.172 1.00 94.38 113 HIS A O 1
ATOM 937 N N . ARG A 1 114 ? 11.567 8.088 -11.095 1.00 95.94 114 ARG A N 1
ATOM 938 C CA . ARG A 1 114 ? 11.455 9.425 -10.491 1.00 95.94 114 ARG A CA 1
ATOM 939 C C . ARG A 1 114 ? 10.057 9.700 -9.950 1.00 95.94 114 ARG A C 1
ATOM 941 O O . ARG A 1 114 ? 9.940 10.127 -8.803 1.00 95.94 114 ARG A O 1
ATOM 948 N N . ASP A 1 115 ? 9.025 9.438 -10.749 1.00 95.25 115 ASP A N 1
ATOM 949 C CA . ASP A 1 115 ? 7.630 9.650 -10.355 1.00 95.25 115 ASP A CA 1
ATOM 950 C C . ASP A 1 115 ? 7.273 8.776 -9.160 1.00 95.25 115 ASP A C 1
ATOM 952 O O . ASP A 1 115 ? 6.820 9.289 -8.142 1.00 95.25 115 ASP A O 1
ATOM 956 N N . ARG A 1 116 ? 7.610 7.481 -9.216 1.00 94.00 116 ARG A N 1
ATOM 957 C CA . ARG A 1 116 ? 7.433 6.565 -8.087 1.00 94.00 116 ARG A CA 1
ATOM 958 C C . ARG A 1 116 ? 8.104 7.102 -6.830 1.00 94.00 116 ARG A C 1
ATOM 960 O O . ARG A 1 116 ? 7.477 7.124 -5.779 1.00 94.00 116 ARG A O 1
ATOM 967 N N . LYS A 1 117 ? 9.373 7.517 -6.909 1.00 93.25 117 LYS A N 1
ATOM 968 C CA . LYS A 1 117 ? 10.090 8.041 -5.741 1.00 93.25 117 LYS A CA 1
ATOM 969 C C . LYS A 1 117 ? 9.377 9.262 -5.157 1.00 93.25 117 LYS A C 1
ATOM 971 O O . LYS A 1 117 ? 9.109 9.279 -3.960 1.00 93.25 117 LYS A O 1
ATOM 976 N N . ARG A 1 118 ? 9.052 10.248 -5.998 1.00 96.31 118 ARG A N 1
ATOM 977 C CA . ARG A 1 118 ? 8.351 11.474 -5.593 1.00 96.31 118 ARG A CA 1
ATOM 978 C C . ARG A 1 118 ? 7.019 11.153 -4.919 1.00 96.31 118 ARG A C 1
ATOM 980 O O . ARG A 1 118 ? 6.767 11.638 -3.819 1.00 96.31 118 ARG A O 1
ATOM 987 N N . ASP A 1 119 ? 6.196 10.338 -5.567 1.00 95.12 119 ASP A N 1
ATOM 988 C CA . ASP A 1 119 ? 4.830 10.059 -5.128 1.00 95.12 119 ASP A CA 1
ATOM 989 C C . ASP A 1 119 ? 4.834 9.214 -3.843 1.00 95.12 119 ASP A C 1
ATOM 991 O O . ASP A 1 119 ? 4.094 9.509 -2.906 1.00 95.12 119 ASP A O 1
ATOM 995 N N . CYS A 1 120 ? 5.735 8.230 -3.731 1.00 92.38 120 CYS A N 1
ATOM 996 C CA . CYS A 1 120 ? 5.926 7.454 -2.504 1.00 92.38 120 CYS A CA 1
ATOM 997 C C . CYS A 1 120 ? 6.421 8.319 -1.338 1.00 92.38 120 CYS A C 1
ATOM 999 O O . CYS A 1 120 ? 5.908 8.194 -0.226 1.00 92.38 120 CYS A O 1
ATOM 1001 N N . ASP A 1 121 ? 7.415 9.184 -1.565 1.00 92.31 121 ASP A N 1
ATOM 1002 C CA . ASP A 1 121 ? 7.963 10.060 -0.522 1.00 92.31 121 ASP A CA 1
ATOM 1003 C C . ASP A 1 121 ? 6.894 11.073 -0.052 1.00 92.31 121 ASP A C 1
ATOM 1005 O O . ASP A 1 121 ? 6.746 11.318 1.150 1.00 92.31 121 ASP A O 1
ATOM 1009 N N . TYR A 1 122 ? 6.084 11.599 -0.981 1.00 94.94 122 TYR A N 1
ATOM 1010 C CA . TYR A 1 122 ? 4.927 12.444 -0.678 1.00 94.94 122 TYR A CA 1
ATOM 1011 C C . TYR A 1 122 ? 3.884 11.700 0.165 1.00 94.94 122 TYR A C 1
ATOM 1013 O O . TYR A 1 122 ? 3.522 12.185 1.245 1.00 94.94 122 TYR A O 1
ATOM 1021 N N . ALA A 1 123 ? 3.446 10.523 -0.295 1.00 91.81 123 ALA A N 1
ATOM 1022 C CA . ALA A 1 123 ? 2.413 9.725 0.354 1.00 91.81 123 ALA A CA 1
ATOM 1023 C C . ALA A 1 123 ? 2.821 9.326 1.774 1.00 91.81 123 ALA A C 1
ATOM 1025 O O . ALA A 1 123 ? 2.080 9.597 2.715 1.00 91.81 123 ALA A O 1
ATOM 1026 N N . LYS A 1 124 ? 4.035 8.789 1.961 1.00 87.56 124 LYS A N 1
ATOM 1027 C CA . LYS A 1 124 ? 4.561 8.397 3.282 1.00 87.56 124 LYS A CA 1
ATOM 1028 C C . LYS A 1 124 ? 4.551 9.558 4.272 1.00 87.56 124 LYS A C 1
ATOM 1030 O O . LYS A 1 124 ? 4.076 9.413 5.396 1.00 87.56 124 LYS A O 1
ATOM 1035 N N . LYS A 1 125 ? 5.053 10.724 3.852 1.00 88.62 125 LYS A N 1
ATOM 1036 C CA . LYS A 1 125 ? 5.148 11.904 4.719 1.00 88.62 125 LYS A CA 1
ATOM 1037 C C . LYS A 1 125 ? 3.774 12.433 5.130 1.00 88.62 125 LYS A C 1
ATOM 1039 O O . LYS A 1 125 ? 3.582 12.795 6.288 1.00 88.62 125 LYS A O 1
ATOM 1044 N N . HIS A 1 126 ? 2.836 12.531 4.191 1.00 89.25 126 HIS A N 1
ATOM 1045 C CA . HIS A 1 126 ? 1.508 13.087 4.466 1.00 89.25 126 HIS A CA 1
ATOM 1046 C C . HIS A 1 126 ? 0.632 12.102 5.234 1.00 89.25 126 HIS A C 1
ATOM 1048 O O . HIS A 1 126 ? 0.001 12.508 6.205 1.00 89.25 126 HIS A O 1
ATOM 1054 N N . TYR A 1 127 ? 0.677 10.820 4.869 1.00 86.62 127 TYR A N 1
ATOM 1055 C CA . TYR A 1 127 ? -0.001 9.752 5.595 1.00 86.62 127 TYR A CA 1
ATOM 1056 C C . TYR A 1 127 ? 0.418 9.727 7.061 1.00 86.62 127 TYR A C 1
ATOM 1058 O O . TYR A 1 127 ? -0.440 9.766 7.936 1.00 86.62 127 TYR A O 1
ATOM 1066 N N . LYS A 1 128 ? 1.730 9.777 7.338 1.00 83.25 128 LYS A N 1
ATOM 1067 C CA . LYS A 1 128 ? 2.228 9.830 8.714 1.00 83.25 128 LYS A CA 1
ATOM 1068 C C . LYS A 1 128 ? 1.623 10.992 9.506 1.00 83.25 128 LYS A C 1
ATOM 1070 O O . LYS A 1 128 ? 1.195 10.781 10.628 1.00 83.25 128 LYS A O 1
ATOM 1075 N N . ARG A 1 129 ? 1.531 12.191 8.925 1.00 84.94 129 ARG A N 1
ATOM 1076 C CA . ARG A 1 129 ? 0.924 13.342 9.618 1.00 84.94 129 ARG A CA 1
ATOM 1077 C C . ARG A 1 129 ? -0.562 13.147 9.904 1.00 84.94 129 ARG A C 1
ATOM 1079 O O . ARG A 1 129 ? -0.996 13.478 10.996 1.00 84.94 129 ARG A O 1
ATOM 1086 N N . LEU A 1 130 ? -1.321 12.593 8.958 1.00 83.19 130 LEU A N 1
ATOM 1087 C CA . LEU A 1 130 ? -2.744 12.298 9.163 1.00 83.19 130 LEU A CA 1
ATOM 1088 C C . LEU A 1 130 ? -2.946 11.253 10.267 1.00 83.19 130 LEU A C 1
ATOM 1090 O O . LEU A 1 130 ? -3.835 11.399 11.099 1.00 83.19 130 LEU A O 1
ATOM 1094 N N . ILE A 1 131 ? -2.087 10.233 10.310 1.00 78.56 131 ILE A N 1
ATOM 1095 C CA . ILE A 1 131 ? -2.074 9.254 11.399 1.00 78.56 131 ILE A CA 1
ATOM 1096 C C . ILE A 1 131 ? -1.706 9.926 12.724 1.00 78.56 131 ILE A C 1
ATOM 1098 O O . ILE A 1 131 ? -2.432 9.756 13.695 1.00 78.56 131 ILE A O 1
ATOM 1102 N N . ASP A 1 132 ? -0.649 10.736 12.768 1.00 74.62 132 ASP A N 1
ATOM 1103 C CA . ASP A 1 132 ? -0.230 11.448 13.982 1.00 74.62 132 ASP A CA 1
ATOM 1104 C C . ASP A 1 132 ? -1.334 12.416 14.496 1.00 74.62 132 ASP A C 1
ATOM 1106 O O . ASP A 1 132 ? -1.446 12.640 15.699 1.00 74.62 132 ASP A O 1
ATOM 1110 N N . GLU A 1 133 ? -2.188 12.960 13.615 1.00 75.12 133 GLU A N 1
ATOM 1111 C CA . GLU A 1 133 ? -3.361 13.784 13.974 1.00 75.12 133 GLU A CA 1
ATOM 1112 C C . GLU A 1 133 ? -4.527 12.969 14.569 1.00 75.12 133 GLU A C 1
ATOM 1114 O O . GLU A 1 133 ? -5.235 13.457 15.459 1.00 75.12 133 GLU A O 1
ATOM 1119 N N . LEU A 1 134 ? -4.739 11.750 14.064 1.00 71.94 134 LEU A N 1
ATOM 1120 C CA . LEU A 1 134 ? -5.784 10.815 14.497 1.00 71.94 134 LEU A CA 1
ATOM 1121 C C . LEU A 1 134 ? -5.416 10.061 15.779 1.00 71.94 134 LEU A C 1
ATOM 1123 O O . LEU A 1 134 ? -6.278 9.723 16.591 1.00 71.94 134 LEU A O 1
ATOM 1127 N N . VAL A 1 135 ? -4.127 9.794 15.963 1.00 59.03 135 VAL A N 1
ATOM 1128 C CA . VAL A 1 135 ? -3.571 9.029 17.075 1.00 59.03 135 VAL A CA 1
ATOM 1129 C C . VAL A 1 135 ? -3.348 9.962 18.264 1.00 59.03 135 VAL A C 1
ATOM 1131 O O . VAL A 1 135 ? -2.251 10.434 18.548 1.00 59.03 135 VAL A O 1
ATOM 1134 N N . CYS A 1 136 ? -4.410 10.200 19.027 1.00 44.91 136 CYS A N 1
ATOM 1135 C CA . CYS A 1 136 ? -4.264 10.607 20.418 1.00 44.91 136 CYS A CA 1
ATOM 1136 C C . CYS A 1 136 ? -3.990 9.347 21.275 1.00 44.91 136 CYS A C 1
ATOM 1138 O O . CYS A 1 136 ? -4.873 8.517 21.451 1.00 44.91 136 CYS A O 1
ATOM 1140 N N . PHE A 1 137 ? -2.771 9.234 21.822 1.00 43.81 137 PHE A N 1
ATOM 1141 C CA . PHE A 1 137 ? -2.369 8.349 22.940 1.00 43.81 137 PHE A CA 1
ATOM 1142 C C . PHE A 1 137 ? -2.317 6.825 22.694 1.00 43.81 137 PHE A C 1
ATOM 1144 O O . PHE A 1 137 ? -3.033 6.065 23.332 1.00 43.81 137 PHE A O 1
ATOM 1151 N N . TRP A 1 138 ? -1.396 6.342 21.854 1.00 47.62 138 TRP A N 1
ATOM 1152 C CA . TRP A 1 138 ? -1.083 4.896 21.773 1.00 47.62 138 TRP A CA 1
ATOM 1153 C C . TRP A 1 138 ? 0.095 4.446 22.646 1.00 47.62 138 TRP A C 1
ATOM 1155 O O . TRP A 1 138 ? 0.296 3.256 22.855 1.00 47.62 138 TRP A O 1
ATOM 1165 N N . VAL A 1 139 ? 0.847 5.397 23.202 1.00 47.22 139 VAL A N 1
ATOM 1166 C CA . VAL A 1 139 ? 1.976 5.123 24.107 1.00 47.22 139 VAL A CA 1
ATOM 1167 C C . VAL A 1 139 ? 1.504 4.720 25.513 1.00 47.22 139 VAL A C 1
ATOM 1169 O O . VAL A 1 139 ? 2.314 4.342 26.348 1.00 47.22 139 VAL A O 1
ATOM 1172 N N . ILE A 1 140 ? 0.199 4.798 25.794 1.00 50.16 140 ILE A N 1
ATOM 1173 C CA . ILE A 1 140 ? -0.364 4.410 27.086 1.00 50.16 140 ILE A CA 1
ATOM 1174 C C . ILE A 1 140 ? -1.328 3.251 26.851 1.00 50.16 140 ILE A C 1
ATOM 1176 O O . ILE A 1 140 ? -2.515 3.451 26.602 1.00 50.16 140 ILE A O 1
ATOM 1180 N N . MET A 1 141 ? -0.800 2.030 26.928 1.00 56.78 141 MET A N 1
ATOM 1181 C CA . MET A 1 141 ? -1.612 0.834 27.121 1.00 56.78 141 MET A CA 1
ATOM 1182 C C . MET A 1 141 ? -2.513 1.051 28.340 1.00 56.78 141 MET A C 1
ATOM 1184 O O . MET A 1 141 ? -2.078 1.601 29.360 1.00 56.78 141 MET A O 1
ATOM 1188 N N . ASP A 1 142 ? -3.773 0.634 28.215 1.00 57.16 142 ASP A N 1
ATOM 1189 C CA . ASP A 1 142 ? -4.740 0.703 29.306 1.00 57.16 142 ASP A CA 1
ATOM 1190 C C . ASP A 1 142 ? -4.129 0.095 30.587 1.00 57.16 142 ASP A C 1
ATOM 1192 O O . ASP A 1 142 ? -3.478 -0.945 30.495 1.00 57.16 142 ASP A O 1
ATOM 1196 N N . PRO A 1 143 ? -4.291 0.699 31.780 1.00 62.19 143 PRO A N 1
ATOM 1197 C CA . PRO A 1 143 ? -3.709 0.169 33.015 1.00 62.19 143 PRO A CA 1
ATOM 1198 C C . PRO A 1 143 ? -4.098 -1.281 33.348 1.00 62.19 143 PRO A C 1
ATOM 1200 O O . PRO A 1 143 ? -3.405 -1.907 34.144 1.00 62.19 143 PRO A O 1
ATOM 1203 N N . SER A 1 144 ? -5.176 -1.807 32.753 1.00 63.19 144 SER A N 1
ATOM 1204 C CA . SER A 1 144 ? -5.574 -3.218 32.836 1.00 63.19 144 SER A CA 1
ATOM 1205 C C . SER A 1 144 ? -4.683 -4.174 32.035 1.00 63.19 144 SER A C 1
ATOM 1207 O O . SER A 1 144 ? -4.756 -5.384 32.242 1.00 63.19 144 SER A O 1
ATOM 1209 N N . HIS A 1 145 ? -3.836 -3.667 31.135 1.00 64.75 145 HIS A N 1
ATOM 1210 C CA . HIS A 1 145 ? -2.824 -4.470 30.461 1.00 64.75 145 HIS A CA 1
ATOM 1211 C C . HIS A 1 145 ? -1.647 -4.722 31.393 1.00 64.75 145 HIS A C 1
ATOM 1213 O O . HIS A 1 145 ? -0.880 -3.820 31.750 1.00 64.75 145 HIS A O 1
ATOM 1219 N N . VAL A 1 146 ? -1.509 -5.990 31.744 1.00 75.12 146 VAL A N 1
ATOM 1220 C CA . VAL A 1 146 ? -0.451 -6.498 32.596 1.00 75.12 146 VAL A CA 1
ATOM 1221 C C . VAL A 1 146 ? 0.407 -7.499 31.830 1.00 75.12 146 VAL A C 1
ATOM 1223 O O . VAL A 1 146 ? -0.046 -8.082 30.846 1.00 75.12 146 VAL A O 1
ATOM 1226 N N . ASP A 1 147 ? 1.661 -7.646 32.241 1.00 78.25 147 ASP A N 1
ATOM 1227 C CA . ASP A 1 147 ? 2.558 -8.678 31.731 1.00 78.25 147 ASP A CA 1
ATOM 1228 C C . ASP A 1 147 ? 2.125 -10.084 32.189 1.00 78.25 147 ASP A C 1
ATOM 1230 O O . ASP A 1 147 ? 1.168 -10.247 32.950 1.00 78.25 147 ASP A O 1
ATOM 1234 N N . ASP A 1 148 ? 2.853 -11.115 31.752 1.00 76.19 148 ASP A N 1
ATOM 1235 C CA . ASP A 1 148 ? 2.582 -12.517 32.112 1.00 76.19 148 ASP A CA 1
ATOM 1236 C C . ASP A 1 148 ? 2.634 -12.778 33.632 1.00 76.19 148 ASP A C 1
ATOM 1238 O O . ASP A 1 148 ? 2.169 -13.811 34.112 1.00 76.19 148 ASP A O 1
ATOM 1242 N N . SER A 1 149 ? 3.198 -11.843 34.403 1.00 83.31 149 SER A N 1
ATOM 1243 C CA . SER A 1 149 ? 3.284 -11.889 35.864 1.00 83.31 149 SER A CA 1
ATOM 1244 C C . SER A 1 149 ? 2.197 -11.059 36.557 1.00 83.31 149 SER A C 1
ATOM 1246 O O . SER A 1 149 ? 2.186 -10.973 37.784 1.00 83.31 149 SER A O 1
ATOM 1248 N N . GLY A 1 150 ? 1.277 -10.449 35.804 1.00 81.38 150 GLY A N 1
ATOM 1249 C CA . GLY A 1 150 ? 0.204 -9.619 36.342 1.00 81.38 150 GLY A CA 1
ATOM 1250 C C . GLY A 1 150 ? 0.634 -8.199 36.723 1.00 81.38 150 GLY A C 1
ATOM 1251 O O . GLY A 1 150 ? -0.138 -7.485 37.362 1.00 81.38 150 GLY A O 1
ATOM 1252 N N . ASN A 1 151 ? 1.831 -7.755 36.325 1.00 82.56 151 ASN A N 1
ATOM 1253 C CA . ASN A 1 151 ? 2.320 -6.411 36.621 1.00 82.56 151 ASN A CA 1
ATOM 1254 C C . ASN A 1 151 ? 2.019 -5.432 35.492 1.00 82.56 151 ASN A C 1
ATOM 1256 O O . ASN A 1 151 ? 2.014 -5.781 34.316 1.00 82.56 151 ASN A O 1
ATOM 1260 N N . ARG A 1 152 ? 1.832 -4.158 35.846 1.00 79.06 152 ARG A N 1
ATOM 1261 C CA . ARG A 1 152 ? 1.629 -3.091 34.863 1.00 79.06 152 ARG A CA 1
ATOM 1262 C C . ARG A 1 152 ? 2.825 -2.999 33.912 1.00 79.06 152 ARG A C 1
ATOM 1264 O O . ARG A 1 152 ? 3.960 -2.829 34.356 1.00 79.06 152 ARG A O 1
ATOM 1271 N N . ILE A 1 153 ? 2.553 -3.018 32.610 1.00 75.12 153 ILE A N 1
ATOM 1272 C CA . ILE A 1 153 ? 3.592 -2.917 31.580 1.00 75.12 153 ILE A CA 1
ATOM 1273 C C . ILE A 1 153 ? 4.246 -1.530 31.653 1.00 75.12 153 ILE A C 1
ATOM 1275 O O . ILE A 1 153 ? 3.566 -0.501 31.588 1.00 75.12 153 ILE A O 1
ATOM 1279 N N . THR A 1 154 ? 5.571 -1.489 31.801 1.00 79.69 154 THR A N 1
ATOM 1280 C CA . THR A 1 154 ? 6.323 -0.229 31.903 1.00 79.69 154 THR A CA 1
ATOM 1281 C C . THR A 1 154 ? 6.293 0.552 30.590 1.00 79.69 154 THR A C 1
ATOM 1283 O O . THR A 1 154 ? 6.218 -0.045 29.521 1.00 79.69 154 THR A O 1
ATOM 1286 N N . LEU A 1 155 ? 6.420 1.883 30.646 1.00 66.94 155 LEU A N 1
ATOM 1287 C CA . LEU A 1 155 ? 6.473 2.729 29.445 1.00 66.94 155 LEU A CA 1
ATOM 1288 C C . LEU A 1 155 ? 7.567 2.282 28.458 1.00 66.94 155 LEU A C 1
ATOM 1290 O O . LEU A 1 155 ? 7.339 2.279 27.254 1.00 66.94 155 LEU A O 1
ATOM 1294 N N . GLN A 1 156 ? 8.728 1.859 28.962 1.00 70.06 156 GLN A N 1
ATOM 1295 C CA . GLN A 1 156 ? 9.809 1.339 28.127 1.00 70.06 156 GLN A CA 1
ATOM 1296 C C . GLN A 1 156 ? 9.382 0.068 27.378 1.00 70.06 156 GLN A C 1
ATOM 1298 O O . GLN A 1 156 ? 9.527 -0.002 26.163 1.00 70.06 156 GLN A O 1
ATOM 1303 N N . SER A 1 157 ? 8.784 -0.901 28.073 1.00 74.31 157 SER A N 1
ATOM 1304 C CA . SER A 1 157 ? 8.284 -2.129 27.445 1.00 74.31 157 SER A CA 1
ATOM 1305 C C . SER A 1 157 ? 7.144 -1.857 26.459 1.00 74.31 157 SER A C 1
ATOM 1307 O O . SER A 1 157 ? 7.044 -2.528 25.435 1.00 74.31 157 SER A O 1
ATOM 1309 N N . GLN A 1 158 ? 6.300 -0.854 26.726 1.00 69.88 158 GLN A N 1
ATOM 1310 C CA . GLN A 1 158 ? 5.263 -0.418 25.786 1.00 69.88 158 GLN A CA 1
ATOM 1311 C C . GLN A 1 158 ? 5.881 0.132 24.493 1.00 69.88 158 GLN A C 1
ATOM 1313 O O . GLN A 1 158 ? 5.437 -0.234 23.407 1.00 69.88 158 GLN A O 1
ATOM 1318 N N . LEU A 1 159 ? 6.933 0.950 24.595 1.00 62.88 159 LEU A N 1
ATOM 1319 C CA . LEU A 1 159 ? 7.669 1.457 23.433 1.00 62.88 159 LEU A CA 1
ATOM 1320 C C . LEU A 1 159 ? 8.369 0.326 22.663 1.00 62.88 159 LEU A C 1
ATOM 1322 O O . LEU A 1 159 ? 8.238 0.260 21.448 1.00 62.88 159 LEU A O 1
ATOM 1326 N N . GLU A 1 160 ? 8.996 -0.633 23.348 1.00 68.38 160 GLU A N 1
ATOM 1327 C CA . GLU A 1 160 ? 9.631 -1.800 22.710 1.00 68.38 160 GLU A CA 1
ATOM 1328 C C . GLU A 1 160 ? 8.625 -2.702 21.965 1.00 68.38 160 GLU A C 1
ATOM 1330 O O . GLU A 1 160 ? 8.945 -3.286 20.926 1.00 68.38 160 GLU A O 1
ATOM 1335 N N . LEU A 1 161 ? 7.394 -2.828 22.476 1.00 68.31 161 LEU A N 1
ATOM 1336 C CA . LEU A 1 161 ? 6.303 -3.535 21.797 1.00 68.31 161 LEU A CA 1
ATOM 1337 C C . LEU A 1 161 ? 5.836 -2.787 20.546 1.00 68.31 161 LEU A C 1
ATOM 1339 O O . LEU A 1 161 ? 5.591 -3.421 19.517 1.00 68.31 161 LEU A O 1
ATOM 1343 N N . VAL A 1 162 ? 5.731 -1.458 20.626 1.00 59.38 162 VAL A N 1
ATOM 1344 C CA . VAL A 1 162 ? 5.399 -0.600 19.482 1.00 59.38 162 VAL A CA 1
ATOM 1345 C C . VAL A 1 162 ? 6.486 -0.693 18.419 1.00 59.38 162 VAL A C 1
ATOM 1347 O O . VAL A 1 162 ? 6.161 -0.986 17.275 1.00 59.38 162 VAL A O 1
ATOM 1350 N N . ASP A 1 163 ? 7.760 -0.570 18.784 1.00 57.75 163 ASP A N 1
ATOM 1351 C CA . ASP A 1 163 ? 8.888 -0.656 17.850 1.00 57.75 163 ASP A CA 1
ATOM 1352 C C . ASP A 1 163 ? 8.950 -2.018 17.138 1.00 57.75 163 ASP A C 1
ATOM 1354 O O . ASP A 1 163 ? 9.280 -2.103 15.955 1.00 57.75 163 ASP A O 1
ATOM 1358 N N . ARG A 1 164 ? 8.567 -3.102 17.826 1.00 56.94 164 ARG A N 1
ATOM 1359 C CA . ARG A 1 164 ? 8.452 -4.444 17.229 1.00 56.94 164 ARG A CA 1
ATOM 1360 C C . ARG A 1 164 ? 7.230 -4.591 16.317 1.00 56.94 164 ARG A C 1
ATOM 1362 O O . ARG A 1 164 ? 7.256 -5.402 15.391 1.00 56.94 164 ARG A O 1
ATOM 1369 N N . ALA A 1 165 ? 6.158 -3.843 16.581 1.00 52.09 165 ALA A N 1
ATOM 1370 C CA . ALA A 1 165 ? 4.898 -3.897 15.841 1.00 52.09 165 ALA A CA 1
ATOM 1371 C C . ALA A 1 165 ? 4.827 -2.898 14.671 1.00 52.09 165 ALA A C 1
ATOM 1373 O O . ALA A 1 165 ? 4.096 -3.145 13.716 1.00 52.09 165 ALA A O 1
ATOM 1374 N N . GLU A 1 166 ? 5.584 -1.802 14.710 1.00 48.59 166 GLU A N 1
ATOM 1375 C CA . GLU A 1 166 ? 5.692 -0.767 13.670 1.00 48.59 166 GLU A CA 1
ATOM 1376 C C . GLU A 1 166 ? 6.035 -1.340 12.277 1.00 48.59 166 GLU A C 1
ATOM 1378 O O . GLU A 1 166 ? 5.324 -1.008 11.326 1.00 48.59 166 GLU A O 1
ATOM 1383 N N . PRO A 1 167 ? 6.979 -2.294 12.107 1.00 41.16 167 PRO A N 1
ATOM 1384 C CA . PRO A 1 167 ? 7.216 -2.947 10.814 1.00 41.16 167 PRO A CA 1
ATOM 1385 C C . PRO A 1 167 ? 5.991 -3.708 10.288 1.00 41.16 167 PRO A C 1
ATOM 1387 O O . PRO A 1 167 ? 5.770 -3.773 9.082 1.00 41.16 167 PRO A O 1
ATOM 1390 N N . ALA A 1 168 ? 5.176 -4.257 11.193 1.00 38.75 168 ALA A N 1
ATOM 1391 C CA . ALA A 1 168 ? 3.967 -5.006 10.869 1.00 38.75 168 ALA A CA 1
ATOM 1392 C C . ALA A 1 168 ? 2.708 -4.124 10.737 1.00 38.75 168 ALA A C 1
ATOM 1394 O O . ALA A 1 168 ? 1.687 -4.596 10.245 1.00 38.75 168 ALA A O 1
ATOM 1395 N N . ARG A 1 169 ? 2.749 -2.863 11.182 1.00 43.19 169 ARG A N 1
ATOM 1396 C CA . ARG A 1 169 ? 1.605 -1.930 11.175 1.00 43.19 169 ARG A CA 1
ATOM 1397 C C . ARG A 1 169 ? 1.738 -0.829 10.128 1.00 43.19 169 ARG A C 1
ATOM 1399 O O . ARG A 1 169 ? 0.730 -0.365 9.608 1.00 43.19 169 ARG A O 1
ATOM 1406 N N . ALA A 1 170 ? 2.966 -0.453 9.776 1.00 42.59 170 ALA A N 1
ATOM 1407 C CA . ALA A 1 170 ? 3.262 0.416 8.637 1.00 42.59 170 ALA A CA 1
ATOM 1408 C C . ALA A 1 170 ? 3.201 -0.328 7.291 1.00 42.59 170 ALA A C 1
ATOM 1410 O O . ALA A 1 170 ? 3.356 0.276 6.227 1.00 42.59 170 ALA A O 1
ATOM 1411 N N . GLN A 1 171 ? 2.973 -1.639 7.327 1.00 40.50 171 GLN A N 1
ATOM 1412 C CA . GLN A 1 171 ? 2.769 -2.459 6.151 1.00 40.50 171 GLN A CA 1
ATOM 1413 C C . GLN A 1 171 ? 1.350 -2.994 6.167 1.00 40.50 171 GLN A C 1
ATOM 1415 O O . GLN A 1 171 ? 0.824 -3.383 7.205 1.00 40.50 171 GLN A O 1
ATOM 1420 N N . TRP A 1 172 ? 0.762 -2.968 4.982 1.00 44.03 172 TRP A N 1
ATOM 1421 C CA . TRP A 1 172 ? -0.527 -3.492 4.571 1.00 44.03 172 TRP A CA 1
ATOM 1422 C C . TRP A 1 172 ? -0.594 -5.003 4.803 1.00 44.03 172 TRP A C 1
ATOM 1424 O O . TRP A 1 172 ? -0.713 -5.781 3.862 1.00 44.03 172 TRP A O 1
ATOM 1434 N N . ASN A 1 173 ? -0.432 -5.436 6.051 1.00 40.03 173 ASN A N 1
ATOM 1435 C CA . ASN A 1 173 ? -0.496 -6.830 6.407 1.00 40.03 173 ASN A CA 1
ATOM 1436 C C . ASN A 1 173 ? -1.932 -7.261 6.183 1.00 40.03 173 ASN A C 1
ATOM 1438 O O . ASN A 1 173 ? -2.842 -6.938 6.947 1.00 40.03 173 ASN A O 1
ATOM 1442 N N . TYR A 1 174 ? -2.100 -7.980 5.084 1.00 43.44 174 TYR A N 1
ATOM 1443 C CA . TYR A 1 174 ? -3.174 -8.917 4.884 1.00 43.44 174 TYR A CA 1
ATOM 1444 C C . TYR A 1 174 ? -3.166 -9.850 6.103 1.00 43.44 174 TYR A C 1
ATOM 1446 O O . TYR A 1 174 ? -2.374 -10.782 6.214 1.00 43.44 174 TYR A O 1
ATOM 1454 N N . CYS A 1 175 ? -3.942 -9.487 7.120 1.00 48.47 175 CYS A N 1
ATOM 1455 C CA . CYS A 1 175 ? -4.330 -10.413 8.162 1.00 48.47 175 CYS A CA 1
ATOM 1456 C C . CYS A 1 175 ? -5.525 -11.169 7.600 1.00 48.47 175 CYS A C 1
ATOM 1458 O O . CYS A 1 175 ? -6.584 -10.565 7.402 1.00 48.47 175 CYS A O 1
ATOM 1460 N N . ASP A 1 176 ? -5.320 -12.464 7.361 1.00 56.66 176 ASP A N 1
ATOM 1461 C CA . ASP A 1 176 ? -6.322 -13.393 6.828 1.00 56.66 176 ASP A CA 1
ATOM 1462 C C . ASP A 1 176 ? -7.558 -13.517 7.733 1.00 56.66 176 ASP A C 1
ATOM 1464 O O . ASP A 1 176 ? -8.595 -14.003 7.292 1.00 56.66 176 ASP A O 1
ATOM 1468 N N . SER A 1 177 ? -7.454 -13.097 9.001 1.00 64.81 177 SER A N 1
ATOM 1469 C CA . SER A 1 177 ? -8.540 -13.177 9.975 1.00 64.81 177 SER A CA 1
ATOM 1470 C C . SER A 1 177 ? -8.475 -12.079 11.041 1.00 64.81 177 SER A C 1
ATOM 1472 O O . SER A 1 177 ? -7.434 -11.444 11.262 1.00 64.81 177 SER A O 1
ATOM 1474 N N . ASP A 1 178 ? -9.591 -11.866 11.737 1.00 66.12 178 ASP A N 1
ATOM 1475 C CA . ASP A 1 178 ? -9.681 -10.909 12.840 1.00 66.12 178 ASP A CA 1
ATOM 1476 C C . ASP A 1 178 ? -8.914 -11.356 14.082 1.00 66.12 178 ASP A C 1
ATOM 1478 O O . ASP A 1 178 ? -8.377 -10.516 14.810 1.00 66.12 178 ASP A O 1
ATOM 1482 N N . GLU A 1 179 ? -8.763 -12.662 14.295 1.00 68.56 179 GLU A N 1
ATOM 1483 C CA . GLU A 1 179 ? -7.897 -13.208 15.340 1.00 68.56 179 GLU A CA 1
ATOM 1484 C C . GLU A 1 179 ? -6.455 -12.748 15.117 1.00 68.56 179 GLU A C 1
ATOM 1486 O O . GLU A 1 179 ? -5.800 -12.297 16.055 1.00 68.56 179 GLU A O 1
ATOM 1491 N N . ALA A 1 180 ? -5.973 -12.768 13.869 1.00 63.56 180 ALA A N 1
ATOM 1492 C CA . ALA A 1 180 ? -4.638 -12.277 13.539 1.00 63.56 180 ALA A CA 1
ATOM 1493 C C . ALA A 1 180 ? -4.513 -10.754 13.735 1.00 63.56 180 ALA A C 1
ATOM 1495 O O . ALA A 1 180 ? -3.475 -10.283 14.207 1.00 63.56 180 ALA A O 1
ATOM 1496 N N . ARG A 1 181 ? -5.570 -9.980 13.439 1.00 62.81 181 ARG A N 1
ATOM 1497 C CA . ARG A 1 181 ? -5.599 -8.516 13.654 1.00 62.81 181 ARG A CA 1
ATOM 1498 C C . ARG A 1 181 ? -5.592 -8.139 15.131 1.00 62.81 181 ARG A C 1
ATOM 1500 O O . ARG A 1 181 ? -4.994 -7.134 15.513 1.00 62.81 181 ARG A O 1
ATOM 1507 N N . THR A 1 182 ? -6.254 -8.935 15.963 1.00 67.00 182 THR A N 1
ATOM 1508 C CA . THR A 1 182 ? -6.524 -8.611 17.369 1.00 67.00 182 THR A CA 1
ATOM 1509 C C . THR A 1 182 ? -5.686 -9.422 18.354 1.00 67.00 182 THR A C 1
ATOM 1511 O O . THR A 1 182 ? -5.802 -9.209 19.560 1.00 67.00 182 THR A O 1
ATOM 1514 N N . GLN A 1 183 ? -4.788 -10.297 17.881 1.00 64.25 183 GLN A N 1
ATOM 1515 C CA . GLN A 1 183 ? -3.972 -11.174 18.734 1.00 64.25 183 GLN A CA 1
ATOM 1516 C C . GLN A 1 183 ? -3.227 -10.418 19.844 1.00 64.25 183 GLN A C 1
ATOM 1518 O O . GLN A 1 183 ? -3.101 -10.933 20.951 1.00 64.25 183 GLN A O 1
ATOM 1523 N N . HIS A 1 184 ? -2.802 -9.181 19.563 1.00 59.09 184 HIS A N 1
ATOM 1524 C CA . HIS A 1 184 ? -2.039 -8.326 20.475 1.00 59.09 184 HIS A CA 1
ATOM 1525 C C . HIS A 1 184 ? -2.901 -7.511 21.456 1.00 59.09 184 HIS A C 1
ATOM 1527 O O . HIS A 1 184 ? -2.351 -6.776 22.269 1.00 59.09 184 HIS A O 1
ATOM 1533 N N . LEU A 1 185 ? -4.233 -7.568 21.350 1.00 60.28 185 LEU A N 1
ATOM 1534 C CA . LEU A 1 185 ? -5.145 -6.861 22.252 1.00 60.28 185 LEU A CA 1
ATOM 1535 C C . LEU A 1 185 ? -5.341 -7.648 23.560 1.00 60.28 185 LEU A C 1
ATOM 1537 O O . LEU A 1 185 ? -5.323 -8.882 23.555 1.00 60.28 185 LEU A O 1
ATOM 1541 N N . SER A 1 186 ? -5.602 -6.942 24.667 1.00 62.50 186 SER A N 1
ATOM 1542 C CA . SER A 1 186 ? -5.999 -7.566 25.938 1.00 62.50 186 SER A CA 1
ATOM 1543 C C . SER A 1 186 ? -7.368 -8.203 25.806 1.00 62.50 186 SER A C 1
ATOM 1545 O O . SER A 1 186 ? -8.170 -7.810 24.957 1.00 62.50 186 SER A O 1
ATOM 1547 N N . GLN A 1 187 ? -7.674 -9.127 26.716 1.00 69.44 187 GLN A N 1
ATOM 1548 C CA . GLN A 1 187 ? -8.991 -9.750 26.763 1.00 69.44 187 GLN A CA 1
ATOM 1549 C C . GLN A 1 187 ? -10.117 -8.714 26.898 1.00 69.44 187 GLN A C 1
ATOM 1551 O O . GLN A 1 187 ? -11.070 -8.759 26.137 1.00 69.44 187 GLN A O 1
ATOM 1556 N N . VAL A 1 188 ? -9.940 -7.691 27.742 1.00 69.56 188 VAL A N 1
ATOM 1557 C CA . VAL A 1 188 ? -10.920 -6.600 27.914 1.00 69.56 188 VAL A CA 1
ATOM 1558 C C . VAL A 1 188 ? -11.232 -5.869 26.601 1.00 69.56 188 VAL A C 1
ATOM 1560 O O . VAL A 1 188 ? -12.367 -5.464 26.371 1.00 69.56 188 VAL A O 1
ATOM 1563 N N . LEU A 1 189 ? -10.237 -5.670 25.731 1.00 65.56 189 LEU A N 1
ATOM 1564 C CA . LEU A 1 189 ? -10.456 -5.051 24.421 1.00 65.56 189 LEU A CA 1
ATOM 1565 C C . LEU A 1 189 ? -11.056 -6.037 23.416 1.00 65.56 189 LEU A C 1
ATOM 1567 O O . LEU A 1 189 ? -11.878 -5.625 22.603 1.00 65.56 189 LEU A O 1
ATOM 1571 N N . LYS A 1 190 ? -10.684 -7.320 23.488 1.00 71.06 190 LYS A N 1
ATOM 1572 C CA . LYS A 1 190 ? -11.286 -8.383 22.670 1.00 71.06 190 LYS A CA 1
ATOM 1573 C C . LYS A 1 190 ? -12.779 -8.537 22.961 1.00 71.06 190 LYS A C 1
ATOM 1575 O O . LYS A 1 190 ? -13.562 -8.639 22.028 1.00 71.06 190 LYS A O 1
ATOM 1580 N N . ASP A 1 191 ? -13.177 -8.432 24.225 1.00 77.06 191 ASP A N 1
ATOM 1581 C CA . ASP A 1 191 ? -14.581 -8.496 24.653 1.00 77.06 191 ASP A CA 1
ATOM 1582 C C . ASP A 1 191 ? -15.405 -7.276 24.193 1.00 77.06 191 ASP A C 1
ATOM 1584 O O . ASP A 1 191 ? -16.632 -7.297 24.228 1.00 77.06 191 ASP A O 1
ATOM 1588 N N . ARG A 1 192 ? -14.734 -6.198 23.762 1.00 76.62 192 ARG A N 1
ATOM 1589 C CA . ARG A 1 192 ? -15.345 -4.971 23.225 1.00 76.62 192 ARG A CA 1
ATOM 1590 C C . ARG A 1 192 ? -15.337 -4.907 21.698 1.00 76.62 192 ARG A C 1
ATOM 1592 O O . ARG A 1 192 ? -15.746 -3.885 21.148 1.00 76.62 192 ARG A O 1
ATOM 1599 N N . LEU A 1 193 ? -14.825 -5.934 21.017 1.00 75.19 193 LEU A N 1
ATOM 1600 C CA . LEU A 1 193 ? -14.871 -5.986 19.561 1.00 75.19 193 LEU A CA 1
ATOM 1601 C C . LEU A 1 193 ? -16.331 -6.012 19.111 1.00 75.19 193 LEU A C 1
ATOM 1603 O O . LEU A 1 193 ? -17.132 -6.786 19.627 1.00 75.19 193 LEU A O 1
ATOM 1607 N N . LEU A 1 194 ? -16.656 -5.174 18.131 1.00 72.88 194 LEU A N 1
ATOM 1608 C CA . LEU A 1 194 ? -17.933 -5.270 17.430 1.00 72.88 194 LEU A CA 1
ATOM 1609 C C . LEU A 1 194 ? -17.979 -6.620 16.708 1.00 72.88 194 LEU A C 1
ATOM 1611 O O . LEU A 1 194 ? -16.961 -7.031 16.146 1.00 72.88 194 LEU A O 1
ATOM 1615 N N . ASP A 1 195 ? -19.121 -7.301 16.694 1.00 82.06 195 ASP A N 1
ATOM 1616 C CA . ASP A 1 195 ? -19.254 -8.557 15.950 1.00 82.06 195 ASP A CA 1
ATOM 1617 C C . ASP A 1 195 ? -19.284 -8.329 14.423 1.00 82.06 195 ASP A C 1
ATOM 1619 O O . ASP A 1 195 ? -19.430 -7.205 13.937 1.00 82.06 195 ASP A O 1
ATOM 1623 N N . GLU A 1 196 ? -19.119 -9.395 13.636 1.00 73.69 196 GLU A N 1
ATOM 1624 C CA . GLU A 1 196 ? -19.089 -9.307 12.166 1.00 73.69 196 GLU A CA 1
ATOM 1625 C C . GLU A 1 196 ? -20.351 -8.679 11.561 1.00 73.69 196 GLU A C 1
ATOM 1627 O O . GLU A 1 196 ? -20.259 -7.928 10.585 1.00 73.69 196 GLU A O 1
ATOM 1632 N N . THR A 1 197 ? -21.519 -8.955 12.145 1.00 79.19 197 THR A N 1
ATOM 1633 C CA . THR A 1 197 ? -22.806 -8.457 11.645 1.00 79.19 197 THR A CA 1
ATOM 1634 C C . THR A 1 197 ? -22.924 -6.960 11.890 1.00 79.19 197 THR A C 1
ATOM 1636 O O . THR A 1 197 ? -23.375 -6.216 11.020 1.00 79.19 197 THR A O 1
ATOM 1639 N N . GLU A 1 198 ? -22.490 -6.505 13.061 1.00 73.38 198 GLU A N 1
ATOM 1640 C CA . GLU A 1 198 ? -22.477 -5.103 13.446 1.00 73.38 198 GLU A CA 1
ATOM 1641 C C . GLU A 1 198 ? -21.452 -4.303 12.635 1.00 73.38 198 GLU A C 1
ATOM 1643 O O . GLU A 1 198 ? -21.777 -3.250 12.088 1.00 73.38 198 GLU A O 1
ATOM 1648 N N . ARG A 1 199 ? -20.233 -4.822 12.454 1.00 70.19 199 ARG A N 1
ATOM 1649 C CA . ARG A 1 199 ? -19.203 -4.161 11.630 1.00 70.19 199 ARG A CA 1
ATOM 1650 C C . ARG A 1 199 ? -19.595 -4.052 10.164 1.00 70.19 199 ARG A C 1
ATOM 1652 O O . ARG A 1 199 ? -19.280 -3.047 9.529 1.00 70.19 199 ARG A O 1
ATOM 1659 N N . GLY A 1 200 ? -20.303 -5.049 9.630 1.00 65.31 200 GLY A N 1
ATOM 1660 C CA . GLY A 1 200 ? -20.808 -5.041 8.255 1.00 65.31 200 GLY A CA 1
ATOM 1661 C C . GLY A 1 200 ? -21.737 -3.863 7.939 1.00 65.31 200 GLY A C 1
ATOM 1662 O O . GLY A 1 200 ? -21.878 -3.495 6.774 1.00 65.31 200 GLY A O 1
ATOM 1663 N N . GLN A 1 201 ? -22.325 -3.233 8.962 1.00 71.75 201 GLN A N 1
ATOM 1664 C CA . GLN A 1 201 ? -23.194 -2.061 8.817 1.00 71.75 201 GLN A CA 1
ATOM 1665 C C . GLN A 1 201 ? -22.408 -0.753 8.649 1.00 71.75 201 GLN A C 1
ATOM 1667 O O . GLN A 1 201 ? -22.965 0.241 8.185 1.00 71.75 201 GLN A O 1
ATOM 1672 N N . TYR A 1 202 ? -21.120 -0.742 9.006 1.00 66.50 202 TYR A N 1
ATOM 1673 C CA . TYR A 1 202 ? -20.313 0.469 9.143 1.00 66.50 202 TYR A CA 1
ATOM 1674 C C . TYR A 1 202 ? -19.023 0.379 8.326 1.00 66.50 202 TYR A C 1
ATOM 1676 O O . TYR A 1 202 ? -17.922 0.235 8.861 1.00 66.50 202 TYR A O 1
ATOM 1684 N N . ASN A 1 203 ? -19.157 0.496 7.005 1.00 64.56 203 ASN A N 1
ATOM 1685 C CA . ASN A 1 203 ? -17.998 0.606 6.128 1.00 64.56 203 ASN A CA 1
ATOM 1686 C C . ASN A 1 203 ? -17.461 2.043 6.114 1.00 64.56 203 ASN A C 1
ATOM 1688 O O . ASN A 1 203 ? -18.164 2.990 5.762 1.00 64.56 203 ASN A O 1
ATOM 1692 N N . VAL A 1 204 ? -16.174 2.176 6.418 1.00 60.06 204 VAL A N 1
ATOM 1693 C CA . VAL A 1 204 ? -15.323 3.337 6.173 1.00 60.06 204 VAL A CA 1
ATOM 1694 C C . VAL A 1 204 ? -15.152 3.508 4.661 1.00 60.06 204 VAL A C 1
ATOM 1696 O O . VAL A 1 204 ? -14.166 3.086 4.048 1.00 60.06 204 VAL A O 1
ATOM 1699 N N . SER A 1 205 ? -16.205 4.044 4.047 1.00 62.81 205 SER A N 1
ATOM 1700 C CA . SER A 1 205 ? -16.280 4.353 2.623 1.00 62.81 205 SER A CA 1
ATOM 1701 C C . SER A 1 205 ? -15.581 5.676 2.303 1.00 62.81 205 SER A C 1
ATOM 1703 O O . SER A 1 205 ? -15.104 6.371 3.199 1.00 62.81 205 SER A O 1
ATOM 1705 N N . ASP A 1 206 ? -15.515 6.021 1.021 1.00 53.16 206 ASP A N 1
ATOM 1706 C CA . ASP A 1 206 ? -14.917 7.281 0.572 1.00 53.16 206 ASP A CA 1
ATOM 1707 C C . ASP A 1 206 ? -15.714 8.509 1.067 1.00 53.16 206 ASP A C 1
ATOM 1709 O O . ASP A 1 206 ? -15.139 9.585 1.220 1.00 53.16 206 ASP A O 1
ATOM 1713 N N . ASP A 1 207 ? -16.986 8.305 1.432 1.00 50.91 207 ASP A N 1
ATOM 1714 C CA . ASP A 1 207 ? -17.889 9.279 2.054 1.00 50.91 207 ASP A CA 1
ATOM 1715 C C . ASP A 1 207 ? -18.120 8.961 3.545 1.00 50.91 207 ASP A C 1
ATOM 1717 O O . ASP A 1 207 ? -19.250 8.979 4.037 1.00 50.91 207 ASP A O 1
ATOM 1721 N N . PHE A 1 208 ? -17.063 8.583 4.274 1.00 46.09 208 PHE A N 1
ATOM 1722 C CA . PHE A 1 208 ? -17.165 8.354 5.717 1.00 46.09 208 PHE A CA 1
ATOM 1723 C C . PHE A 1 208 ? -17.689 9.627 6.420 1.00 46.09 208 PHE A C 1
ATOM 1725 O O . PHE A 1 208 ? -17.105 10.696 6.205 1.00 46.09 208 PHE A O 1
ATOM 1732 N N . PRO A 1 209 ? -18.785 9.547 7.198 1.00 46.22 209 PRO A N 1
ATOM 1733 C CA . PRO A 1 209 ? -19.329 10.695 7.918 1.00 46.22 209 PRO A CA 1
ATOM 1734 C C . PRO A 1 209 ? -18.446 11.121 9.093 1.00 46.22 209 PRO A C 1
ATOM 1736 O O . PRO A 1 209 ? -17.867 10.232 9.763 1.00 46.22 209 PRO A O 1
#

Solvent-accessible surface area (backbone atoms only — not comparable to full-atom values): 12727 Å² total; per-residue (Å²): 140,84,78,75,88,57,82,86,68,72,77,77,67,58,90,85,48,94,87,48,80,74,56,69,89,40,68,70,49,35,51,56,56,42,70,68,44,52,68,67,63,53,55,54,52,59,73,70,42,62,30,56,57,55,58,67,73,43,91,36,58,52,56,68,57,57,77,89,78,48,54,70,70,55,27,53,44,50,26,54,45,46,43,50,46,64,80,39,24,62,30,51,43,57,68,75,48,94,77,76,69,42,41,84,77,44,73,65,39,29,49,50,48,52,50,50,51,54,43,33,55,50,46,55,57,51,51,50,50,50,49,60,72,60,57,78,68,82,79,60,72,59,81,86,48,47,45,101,84,70,43,6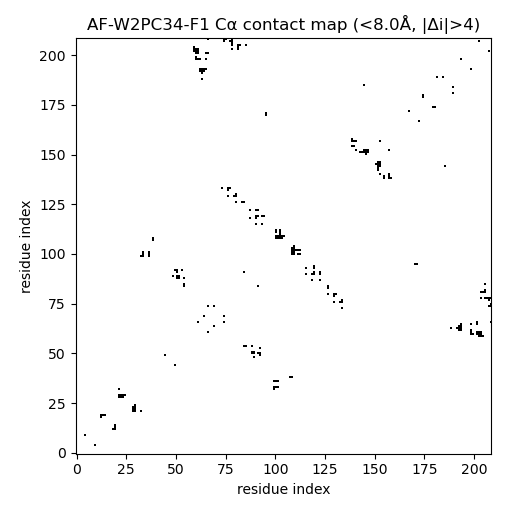8,65,48,66,67,57,49,49,55,52,45,66,68,39,43,72,60,65,81,37,91,66,82,54,95,44,67,65,69,70,45,66,88,53,51,68,76,54,59,76,48,42,58,51,74,74,63,30,70,75,47,62,62,45,80,79,37,105

Foldseek 3Di:
DDDDPPVVPPPDDDLPDPPDDFPCVDPVSVVSQLVPDDPVVVVVVVVVVVLVVVLVPADFFDFQDFLVRDDPQLLVLLLVLNLLCVVLSVLLVLVQDDGDQPLVPDPSSVVCVVVSVVSVVVSVVVNVVSVVSNDDDQLDDDQCDDDPVRHGQDSVNSVVVCVVCVVVVVHRDPPVDVCSVCVPPDPVSVVSTDDPVRRVVGGNDNPRD

pLDDT: mean 73.29, std 17.57, range [27.16, 96.31]

Nearest PDB structures (foldseek):
  7lbm-assembly1_q  TM=3.075E-01  e=3.905E+00  Homo sapiens

Radius of gyration: 20.87 Å; Cα contacts (8 Å, |Δi|>4): 143; chains: 1; bounding box: 51×35×58 Å

Sequence (209 aa):
MKFPPETANAVEQTTGFPDYTPNLARVEEADQVRKRWLQADFAELLKSAPWDTMFEDRVRQLLLHRPADLNAKIQDGLSRLVKFMSENRKAFWYVGHWFFVNHGLDVSSNQLHRDRKRDCDYAKKHYKRLIDELVCFWVIMDPSHVDDSGNRITLQSQLELVDRAEPARAQWNYCDSDEARTQHLSQVLKDRLLDETERGQYNVSDDFP

Secondary structure (DSSP, 8-state):
------TT--S---TTSTT----TTSHHHHHHHHHT--HHHHHHHHHT-HHHHHHHTS--B-SS--GGGS-HHHHHHHHHHHHHHHHTHHHHHHHH------TTS-HHHHHHHHHHHHHHHHHHHHHHHHHHHH---SSS--TT-B-TTSPBPPHHHHHHHHHHHHHHHSS----SSHHHHHTTS-HHHHTTPPPHHHHTT-B--TT--

Mean predicted aligned error: 12.57 Å

Organism: Phytophthora nicotianae (strain INRA-310) (NCBI:txid761204)